Protein AF-A0A2S8RPU2-F1 (afdb_monomer_lite)

Radius of gyration: 22.74 Å; chains: 1; bounding box: 51×84×67 Å

Secondary structure (DSSP, 8-state):
---------------------PPPPHHHHHHH-EEEE--TT-TTGGG-EEEEPPPEEEEEEEEETTEEEEEEEEEEEEEE-TT-GGG--EEEEEEEEEE-GGGGGGT-B--TT-SS-BPPPHHHHHTT-STTTTT-S-EEEEE-TTS-EEE--EE--TTS-SEEEEEE-SSTTS-EEEEEEEE--HHHHHHHHHTT--EEEEEEEEEEEEEEEE-SSSEEEEEEEEEEEEEEEE-HHHHHHHHHHHHHTTPPPPPP-

Structure (mmCIF, N/CA/C/O backbone):
data_AF-A0A2S8RPU2-F1
#
_entry.id   AF-A0A2S8RPU2-F1
#
loop_
_atom_site.group_PDB
_atom_site.id
_atom_site.type_symbol
_atom_site.label_atom_id
_atom_site.label_alt_id
_atom_site.label_comp_id
_atom_site.label_asym_id
_atom_site.label_entity_id
_atom_site.label_seq_id
_atom_site.pdbx_PDB_ins_code
_atom_site.Cartn_x
_atom_site.Cartn_y
_atom_site.Cartn_z
_atom_site.occupancy
_atom_site.B_iso_or_equiv
_atom_site.auth_seq_id
_atom_site.auth_comp_id
_atom_site.auth_asym_id
_atom_site.auth_atom_id
_atom_site.pdbx_PDB_model_num
ATOM 1 N N . MET A 1 1 ? 28.640 -64.729 11.581 1.00 38.16 1 MET A N 1
ATOM 2 C CA . MET A 1 1 ? 29.173 -63.406 11.188 1.00 38.16 1 MET A CA 1
ATOM 3 C C . MET A 1 1 ? 28.403 -62.870 9.988 1.00 38.16 1 MET A C 1
ATOM 5 O O . MET A 1 1 ? 28.606 -63.375 8.897 1.00 38.16 1 MET A O 1
ATOM 9 N N . LYS A 1 2 ? 27.522 -61.887 10.203 1.00 32.88 2 LYS A N 1
ATOM 10 C CA . LYS A 1 2 ? 27.367 -60.633 9.434 1.00 32.88 2 LYS A CA 1
ATOM 11 C C . LYS A 1 2 ? 26.080 -59.959 9.918 1.00 32.88 2 LYS A C 1
ATOM 13 O O . LYS A 1 2 ? 24.988 -60.490 9.772 1.00 32.88 2 LYS A O 1
ATOM 18 N N . LYS A 1 3 ? 26.280 -58.834 10.602 1.00 35.53 3 LYS A N 1
ATOM 19 C CA . LYS A 1 3 ? 25.260 -57.929 11.129 1.00 35.53 3 LYS A CA 1
ATOM 20 C C . LYS A 1 3 ? 24.568 -57.262 9.937 1.00 35.53 3 LYS A C 1
ATOM 22 O O . LYS A 1 3 ? 25.263 -56.664 9.122 1.00 35.53 3 LYS A O 1
ATOM 27 N N . LEU A 1 4 ? 23.245 -57.341 9.850 1.00 35.50 4 LEU A N 1
ATOM 28 C CA . LEU A 1 4 ? 22.451 -56.469 8.985 1.00 35.50 4 LEU A CA 1
ATOM 29 C C . LEU A 1 4 ? 21.772 -55.446 9.891 1.00 35.50 4 LEU A C 1
ATOM 31 O O . LEU A 1 4 ? 20.799 -55.725 10.584 1.00 35.50 4 LEU A O 1
ATOM 35 N N . PHE A 1 5 ? 22.430 -54.295 9.959 1.00 36.06 5 PHE A N 1
ATOM 36 C CA . PHE A 1 5 ? 21.944 -53.067 10.559 1.00 36.06 5 PHE A CA 1
ATOM 37 C C . PHE A 1 5 ? 20.825 -52.478 9.691 1.00 36.06 5 PHE A C 1
ATOM 39 O O . PHE A 1 5 ? 20.948 -52.491 8.473 1.00 36.06 5 PHE A O 1
ATOM 46 N N . LEU A 1 6 ? 19.815 -51.928 10.376 1.00 35.88 6 LEU A N 1
ATOM 47 C CA . LEU A 1 6 ? 19.161 -50.639 10.115 1.00 35.88 6 LEU A CA 1
ATOM 48 C C . LEU A 1 6 ? 18.691 -50.350 8.676 1.00 35.88 6 LEU A C 1
ATOM 50 O O . LEU A 1 6 ? 19.505 -50.218 7.779 1.00 35.88 6 LEU A O 1
ATOM 54 N N . VAL A 1 7 ? 17.394 -50.087 8.500 1.00 37.78 7 VAL A N 1
ATOM 55 C CA . VAL A 1 7 ? 16.851 -48.734 8.245 1.00 37.78 7 VAL A CA 1
ATOM 56 C C . VAL A 1 7 ? 15.327 -48.836 8.408 1.00 37.78 7 VAL A C 1
ATOM 58 O O . VAL A 1 7 ? 14.589 -49.122 7.470 1.00 37.78 7 VAL A O 1
ATOM 61 N N . CYS A 1 8 ? 14.844 -48.600 9.631 1.00 35.12 8 CYS A N 1
ATOM 62 C CA . CYS A 1 8 ? 13.507 -48.043 9.824 1.00 35.12 8 CYS A CA 1
ATOM 63 C C . CYS A 1 8 ? 13.594 -46.585 9.370 1.00 35.12 8 CYS A C 1
ATOM 65 O O . CYS A 1 8 ? 13.928 -45.706 10.165 1.00 35.12 8 CYS A O 1
ATOM 67 N N . ALA A 1 9 ? 13.361 -46.336 8.081 1.00 41.59 9 ALA A N 1
ATOM 68 C CA . ALA A 1 9 ? 13.115 -44.991 7.587 1.00 41.59 9 ALA A CA 1
ATOM 69 C C . ALA A 1 9 ? 11.726 -44.591 8.079 1.00 41.59 9 ALA A C 1
ATOM 71 O O . ALA A 1 9 ? 10.703 -44.849 7.448 1.00 41.59 9 ALA A O 1
ATOM 72 N N . LEU A 1 10 ? 11.740 -44.026 9.282 1.00 36.94 10 LEU A N 1
ATOM 73 C CA . LEU A 1 10 ? 10.712 -43.184 9.848 1.00 36.94 10 LEU A CA 1
ATOM 74 C C . LEU A 1 10 ? 10.246 -42.241 8.731 1.00 36.94 10 LEU A C 1
ATOM 76 O O . LEU A 1 10 ? 10.975 -41.339 8.324 1.00 36.94 10 LEU A O 1
ATOM 80 N N . ILE A 1 11 ? 9.046 -42.482 8.207 1.00 39.06 11 ILE A N 1
ATOM 81 C CA . ILE A 1 11 ? 8.308 -41.501 7.421 1.00 39.06 11 ILE A CA 1
ATOM 82 C C . ILE A 1 11 ? 7.936 -40.420 8.433 1.00 39.06 11 ILE A C 1
ATOM 84 O O . ILE A 1 11 ? 6.848 -40.403 9.005 1.00 39.06 11 ILE A O 1
ATOM 88 N N . THR A 1 12 ? 8.894 -39.550 8.744 1.00 40.25 12 THR A N 1
ATOM 89 C CA . THR A 1 12 ? 8.632 -38.273 9.386 1.00 40.25 12 THR A CA 1
ATOM 90 C C . THR A 1 12 ? 7.866 -37.464 8.366 1.00 40.25 12 THR A C 1
ATOM 92 O O . THR A 1 12 ? 8.450 -36.796 7.519 1.00 40.25 12 THR A O 1
ATOM 95 N N . SER A 1 13 ? 6.546 -37.637 8.400 1.00 37.97 13 SER A N 1
ATOM 96 C CA . SER A 1 13 ? 5.587 -36.548 8.503 1.00 37.97 13 SER A CA 1
ATOM 97 C C . SER A 1 13 ? 6.253 -35.187 8.319 1.00 37.97 13 SER A C 1
ATOM 99 O O . SER A 1 13 ? 6.546 -34.487 9.289 1.00 37.97 13 SER A O 1
ATOM 101 N N . ILE A 1 14 ? 6.477 -34.805 7.062 1.00 39.84 14 ILE A N 1
ATOM 102 C CA . ILE A 1 14 ? 6.594 -33.402 6.696 1.00 39.84 14 ILE A CA 1
ATOM 103 C C . ILE A 1 14 ? 5.166 -32.876 6.842 1.00 39.84 14 ILE A C 1
ATOM 105 O O . ILE A 1 14 ? 4.432 -32.700 5.874 1.00 39.84 14 ILE A O 1
ATOM 109 N N . CYS A 1 15 ? 4.750 -32.675 8.095 1.00 34.22 15 CYS A N 1
ATOM 110 C CA . CYS A 1 15 ? 3.803 -31.630 8.412 1.00 34.22 15 CYS A CA 1
ATOM 111 C C . CYS A 1 15 ? 4.525 -30.352 8.006 1.00 34.22 15 CYS A C 1
ATOM 113 O O . CYS A 1 15 ? 5.189 -29.710 8.817 1.00 34.22 15 CYS A O 1
ATOM 115 N N . GLY A 1 16 ? 4.442 -30.012 6.719 1.00 31.34 16 GLY A N 1
ATOM 116 C CA . GLY A 1 16 ? 4.459 -28.620 6.346 1.00 31.34 16 GLY A CA 1
ATOM 117 C C . GLY A 1 16 ? 3.371 -28.016 7.208 1.00 31.34 16 GLY A C 1
ATOM 118 O O . GLY A 1 16 ? 2.197 -28.344 7.036 1.00 31.34 16 GLY A O 1
ATOM 119 N N . CYS A 1 17 ? 3.763 -27.245 8.219 1.00 34.97 17 CYS A N 1
ATOM 120 C CA . CYS A 1 17 ? 2.845 -26.323 8.843 1.00 34.97 17 CYS A CA 1
ATOM 121 C C . CYS A 1 17 ? 2.333 -25.488 7.676 1.00 34.97 17 CYS A C 1
ATOM 123 O O . CYS A 1 17 ? 3.030 -24.592 7.205 1.00 34.97 17 CYS A O 1
ATOM 125 N N . ALA A 1 18 ? 1.159 -25.843 7.152 1.00 33.88 18 ALA A N 1
ATOM 126 C CA . ALA A 1 18 ? 0.341 -24.911 6.423 1.00 33.88 18 ALA A CA 1
ATOM 127 C C . ALA A 1 18 ? 0.225 -23.749 7.400 1.00 33.88 18 ALA A C 1
ATOM 129 O O . ALA A 1 18 ? -0.431 -23.870 8.437 1.00 33.88 18 ALA A O 1
ATOM 130 N N . VAL A 1 19 ? 1.014 -22.699 7.166 1.00 39.81 19 VAL A N 1
ATOM 131 C CA . VAL A 1 19 ? 0.898 -21.459 7.912 1.00 39.81 19 VAL A CA 1
ATOM 132 C C . VAL A 1 19 ? -0.519 -21.049 7.598 1.00 39.81 19 VAL A C 1
ATOM 134 O O . VAL A 1 19 ? -0.825 -20.697 6.463 1.00 39.81 19 VAL A O 1
ATOM 137 N N . ASN A 1 20 ? -1.411 -21.312 8.546 1.00 35.34 20 ASN A N 1
ATOM 138 C CA . ASN A 1 20 ? -2.833 -21.227 8.326 1.00 35.34 20 ASN A CA 1
ATOM 139 C C . ASN A 1 20 ? -3.103 -19.733 8.154 1.00 35.34 20 ASN A C 1
ATOM 141 O O . ASN A 1 20 ? -3.236 -19.004 9.135 1.00 35.34 20 ASN A O 1
ATOM 145 N N . THR A 1 21 ? -3.094 -19.251 6.910 1.00 53.72 21 THR A N 1
ATOM 146 C CA . THR A 1 21 ? -3.462 -17.887 6.524 1.00 53.72 21 THR A CA 1
ATOM 147 C C . THR A 1 21 ? -4.979 -17.754 6.611 1.00 53.72 21 THR A C 1
ATOM 149 O O . THR A 1 21 ? -5.633 -17.308 5.670 1.00 53.72 21 THR A O 1
ATOM 152 N N . ALA A 1 22 ? -5.562 -18.234 7.711 1.00 64.25 22 ALA A N 1
ATOM 153 C CA . ALA A 1 22 ? -6.968 -18.070 7.987 1.00 64.25 22 ALA A CA 1
ATOM 154 C C . ALA A 1 22 ? -7.233 -16.570 8.076 1.00 64.25 22 ALA A C 1
ATOM 156 O O . ALA A 1 22 ? -6.506 -15.836 8.756 1.00 64.25 22 ALA A O 1
ATOM 157 N N . THR A 1 23 ? -8.247 -16.117 7.347 1.00 77.56 23 THR A N 1
ATOM 158 C CA . THR A 1 23 ? -8.673 -14.724 7.372 1.00 77.56 23 THR A CA 1
ATOM 159 C C . THR A 1 23 ? -8.941 -14.325 8.822 1.00 77.56 23 THR A C 1
ATOM 161 O O . THR A 1 23 ? -9.618 -15.046 9.557 1.00 77.56 23 THR A O 1
ATOM 164 N N . LEU A 1 24 ? -8.350 -13.211 9.261 1.00 87.25 24 LEU A N 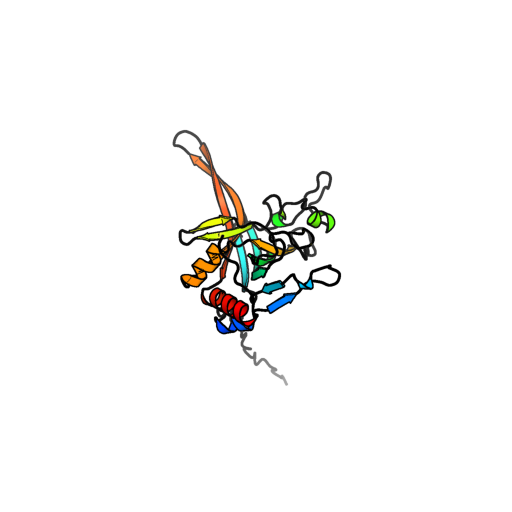1
ATOM 165 C CA . LEU A 1 24 ? -8.529 -12.727 10.626 1.00 87.25 24 LEU A CA 1
ATOM 166 C C . LEU A 1 24 ? -9.998 -12.359 10.839 1.00 87.25 24 LEU A C 1
ATOM 168 O O . LEU A 1 24 ? -10.562 -11.594 10.061 1.00 87.25 24 LEU A O 1
ATOM 172 N N . THR A 1 25 ? -10.583 -12.875 11.915 1.00 93.44 25 THR A N 1
ATOM 173 C CA . THR A 1 25 ? -11.935 -12.486 12.336 1.00 93.44 25 THR A CA 1
ATOM 174 C C . THR A 1 25 ? -11.959 -11.033 12.804 1.00 93.44 25 THR A C 1
ATOM 176 O O . THR A 1 25 ? -10.942 -10.490 13.253 1.00 93.44 25 THR A O 1
ATOM 179 N N . ARG A 1 26 ? -13.147 -10.425 12.776 1.00 95.44 26 ARG A N 1
ATOM 180 C CA . ARG A 1 26 ? -13.388 -9.055 13.244 1.00 95.44 26 ARG A CA 1
ATOM 181 C C . ARG A 1 26 ? -12.797 -8.778 14.632 1.00 95.44 26 ARG A C 1
ATOM 183 O O . ARG A 1 26 ? -12.023 -7.834 14.796 1.00 95.44 26 ARG A O 1
ATOM 190 N N . ASP A 1 27 ? -13.073 -9.647 15.603 1.00 95.81 27 ASP A N 1
ATOM 191 C CA . ASP A 1 27 ? -12.597 -9.493 16.985 1.00 95.81 27 ASP A CA 1
ATOM 192 C C . ASP A 1 27 ? -11.072 -9.607 17.096 1.00 95.81 27 ASP A C 1
ATOM 194 O O . ASP A 1 27 ? -10.429 -8.849 17.827 1.00 95.81 27 ASP A O 1
ATOM 198 N N . GLN A 1 28 ? -10.462 -10.523 16.334 1.00 94.62 28 GLN A N 1
ATOM 199 C CA . GLN A 1 28 ? -9.006 -10.664 16.298 1.00 94.62 28 GLN A CA 1
ATOM 200 C C . GLN A 1 28 ? -8.332 -9.418 15.729 1.00 94.62 28 GLN A C 1
ATOM 202 O O . GLN A 1 28 ? -7.257 -9.045 16.202 1.00 94.62 28 GLN A O 1
ATOM 207 N N . VAL A 1 29 ? -8.935 -8.781 14.723 1.00 95.69 29 VAL A N 1
ATOM 208 C CA . VAL A 1 29 ? -8.420 -7.524 14.175 1.00 95.69 29 VAL A CA 1
ATOM 209 C C . VAL A 1 29 ? -8.579 -6.402 15.199 1.00 95.69 29 VAL A C 1
ATOM 211 O O . VAL A 1 29 ? -7.581 -5.759 15.525 1.00 95.69 29 VAL A O 1
ATOM 214 N N . ALA A 1 30 ? -9.766 -6.233 15.790 1.00 95.56 30 ALA A N 1
ATOM 215 C CA . ALA A 1 30 ? -10.051 -5.194 16.787 1.00 95.56 30 ALA A CA 1
ATOM 216 C C . ALA A 1 30 ? -9.133 -5.254 18.017 1.00 95.56 30 ALA A C 1
ATOM 218 O O . ALA A 1 30 ? -8.632 -4.227 18.498 1.00 95.56 30 ALA A O 1
ATOM 219 N N . ALA A 1 31 ? -8.867 -6.464 18.515 1.00 94.12 31 ALA A N 1
ATOM 220 C CA . ALA A 1 31 ? -7.970 -6.693 19.642 1.00 94.12 31 ALA A CA 1
ATOM 221 C C . ALA A 1 31 ? -6.507 -6.349 19.315 1.00 94.12 31 ALA A C 1
ATOM 223 O O . ALA A 1 31 ? -5.758 -5.941 20.201 1.00 94.12 31 ALA A O 1
ATOM 224 N N . LYS A 1 32 ? -6.101 -6.490 18.047 1.00 95.00 32 LYS A N 1
ATOM 225 C CA . LYS A 1 32 ? -4.724 -6.272 17.582 1.00 95.00 32 LYS A CA 1
ATOM 226 C C . LYS A 1 32 ? -4.464 -4.870 17.034 1.00 95.00 32 LYS A C 1
ATOM 228 O O . LYS A 1 32 ? -3.312 -4.573 16.726 1.00 95.00 32 LYS A O 1
ATOM 233 N N . VAL A 1 33 ? -5.483 -4.011 16.916 1.00 94.69 33 VAL A N 1
ATOM 234 C CA . VAL A 1 33 ? -5.258 -2.596 16.594 1.00 94.69 33 VAL A CA 1
ATOM 235 C C . VAL A 1 33 ? -4.396 -1.975 17.687 1.00 94.69 33 VAL A C 1
ATOM 237 O O . VAL A 1 33 ? -4.744 -2.015 18.873 1.00 94.69 33 VAL A O 1
ATOM 240 N N . ALA A 1 34 ? -3.269 -1.406 17.271 1.00 91.81 34 ALA A N 1
ATOM 241 C CA . ALA A 1 34 ? -2.287 -0.792 18.148 1.00 91.81 34 ALA A CA 1
ATOM 242 C C . ALA A 1 34 ? -2.153 0.698 17.836 1.00 91.81 34 ALA A C 1
ATOM 244 O O . ALA A 1 34 ? -2.236 1.112 16.680 1.00 91.81 34 ALA A O 1
ATOM 245 N N . VAL A 1 35 ? -1.908 1.500 18.871 1.00 88.81 35 VAL A N 1
ATOM 246 C CA . VAL A 1 35 ? -1.568 2.916 18.724 1.00 88.81 35 VAL A CA 1
ATOM 247 C C . VAL A 1 35 ? -0.052 3.077 18.764 1.00 88.81 35 VAL A C 1
ATOM 249 O O . VAL A 1 35 ? 0.615 2.601 19.681 1.00 88.81 35 VAL A O 1
ATOM 252 N N . LYS A 1 36 ? 0.494 3.755 17.760 1.00 83.44 36 LYS A N 1
ATOM 253 C CA . LYS A 1 36 ? 1.869 4.246 17.736 1.00 83.44 36 LYS A CA 1
ATOM 254 C C . LYS A 1 36 ? 1.825 5.753 17.974 1.00 83.44 36 LYS A C 1
ATOM 256 O O . LYS A 1 36 ? 1.139 6.473 17.245 1.00 83.44 36 LYS A O 1
ATOM 261 N N . VAL A 1 37 ? 2.507 6.204 19.023 1.00 71.25 37 VAL A N 1
ATOM 262 C CA . VAL A 1 37 ? 2.574 7.613 19.435 1.00 71.25 37 VAL A CA 1
ATOM 263 C C . VAL A 1 37 ? 3.982 8.138 19.209 1.00 71.25 37 VAL A C 1
ATOM 265 O O . VAL A 1 37 ? 4.908 7.616 19.816 1.00 71.25 37 VAL A O 1
ATOM 268 N N . GLY A 1 38 ? 4.121 9.162 18.363 1.00 61.19 38 GLY A N 1
ATOM 269 C CA . GLY A 1 38 ? 5.369 9.907 18.150 1.00 61.19 38 GLY A CA 1
ATOM 270 C C . GLY A 1 38 ? 6.664 9.098 17.936 1.00 61.19 38 GLY A C 1
ATOM 271 O O . GLY A 1 38 ? 6.677 7.876 17.820 1.00 61.19 38 GLY A O 1
ATOM 272 N N . TYR A 1 39 ? 7.786 9.812 17.880 1.00 54.47 39 TYR A N 1
ATOM 273 C CA . TYR A 1 39 ? 9.144 9.271 18.003 1.00 54.47 39 TYR A CA 1
ATOM 274 C C . TYR A 1 39 ? 9.965 10.198 18.909 1.00 54.47 39 TYR A C 1
ATOM 276 O O . TYR A 1 39 ? 9.589 11.354 19.136 1.00 54.47 39 TYR A O 1
ATOM 284 N N . ALA A 1 40 ? 11.056 9.684 19.484 1.00 41.22 40 ALA A N 1
ATOM 285 C CA . ALA A 1 40 ? 11.893 10.457 20.398 1.00 41.22 40 ALA A CA 1
ATOM 286 C C . ALA A 1 40 ? 12.524 11.665 19.677 1.00 41.22 40 ALA A C 1
ATOM 288 O O . ALA A 1 40 ? 13.093 11.509 18.602 1.00 41.22 40 ALA A O 1
ATOM 289 N N . GLY A 1 41 ? 12.428 12.860 20.275 1.00 50.62 41 GLY A N 1
ATOM 290 C CA . GLY A 1 41 ? 13.061 14.089 19.767 1.00 50.62 41 GLY A CA 1
ATOM 291 C C . GLY A 1 41 ? 12.159 15.051 18.981 1.00 50.62 41 GLY A C 1
ATOM 292 O O . GLY A 1 41 ? 12.615 16.128 18.611 1.00 50.62 41 GLY A O 1
ATOM 293 N N . CYS A 1 42 ? 10.883 14.726 18.762 1.00 55.78 42 CYS A N 1
ATOM 294 C CA . CYS A 1 42 ? 9.960 15.587 18.017 1.00 55.78 42 CYS A CA 1
ATOM 295 C C . CYS A 1 42 ? 9.062 16.447 18.934 1.00 55.78 42 CYS A C 1
ATOM 297 O O . CYS A 1 42 ? 8.311 15.932 19.769 1.00 55.78 42 CYS A O 1
ATOM 299 N N . ASN A 1 43 ? 9.095 17.772 18.746 1.00 50.56 43 ASN A N 1
ATOM 300 C CA . ASN A 1 43 ? 8.208 18.718 19.433 1.00 50.56 43 ASN A CA 1
ATOM 301 C C . ASN A 1 43 ? 6.753 18.545 18.959 1.00 50.56 43 ASN A C 1
ATOM 303 O O . ASN A 1 43 ? 6.467 18.649 17.772 1.00 50.56 43 ASN A O 1
ATOM 307 N N . GLY A 1 44 ? 5.820 18.293 19.885 1.00 57.41 44 GLY A N 1
ATOM 308 C CA . GLY A 1 44 ? 4.394 18.099 19.568 1.00 57.41 44 GLY A CA 1
ATOM 309 C C . GLY A 1 44 ? 4.024 16.697 19.058 1.00 57.41 44 GLY A C 1
ATOM 310 O O . GLY A 1 44 ? 2.853 16.430 18.786 1.00 57.41 44 GLY A O 1
ATOM 311 N N . CYS A 1 45 ? 4.977 15.760 18.987 1.00 61.41 45 CYS A N 1
ATOM 312 C CA . CYS A 1 45 ? 4.712 14.379 18.568 1.00 61.41 45 CYS A CA 1
ATOM 313 C C . CYS A 1 45 ? 3.840 13.574 19.547 1.00 61.41 45 CYS A C 1
ATOM 315 O O . CYS A 1 45 ? 3.320 12.524 19.176 1.00 61.41 45 CYS A O 1
ATOM 317 N N . ASN A 1 46 ? 3.605 14.078 20.763 1.00 62.56 46 ASN A N 1
ATOM 318 C CA . ASN A 1 46 ? 2.569 13.558 21.663 1.00 62.56 46 ASN A CA 1
ATOM 319 C C . ASN A 1 46 ? 1.146 13.710 21.085 1.00 62.56 46 ASN A C 1
ATOM 321 O O . ASN A 1 46 ? 0.233 13.001 21.511 1.00 62.56 46 ASN A O 1
ATOM 325 N N . MET A 1 47 ? 0.953 14.613 20.118 1.00 68.50 47 MET A N 1
ATOM 326 C CA . MET A 1 47 ? -0.310 14.799 19.401 1.00 68.50 47 MET A CA 1
ATOM 327 C C . MET A 1 47 ? -0.429 13.907 18.158 1.00 68.50 47 MET A C 1
ATOM 329 O O . MET A 1 47 ? -1.541 13.692 17.676 1.00 68.50 47 MET A O 1
ATOM 333 N N . VAL A 1 48 ? 0.685 13.367 17.647 1.00 76.88 48 VAL A N 1
ATOM 334 C CA . VAL A 1 48 ? 0.686 12.471 16.485 1.00 76.88 48 VAL A CA 1
ATOM 335 C C . VAL A 1 48 ? 0.313 11.065 16.936 1.00 76.88 48 VAL A C 1
ATOM 337 O O . VAL A 1 48 ? 1.016 10.431 17.726 1.00 76.88 48 VAL A O 1
ATOM 340 N N . ARG A 1 49 ? -0.805 10.567 16.414 1.00 84.94 49 ARG A N 1
ATOM 341 C CA . ARG A 1 49 ? -1.325 9.234 16.707 1.00 84.94 49 ARG A CA 1
ATOM 342 C C . ARG A 1 49 ? -1.563 8.494 15.412 1.00 84.94 49 ARG A C 1
ATOM 344 O O . ARG A 1 49 ? -2.338 8.945 14.574 1.00 84.94 49 ARG A O 1
ATOM 351 N N . THR A 1 50 ? -0.929 7.336 15.301 1.00 88.50 50 THR A N 1
ATOM 352 C CA . THR A 1 50 ? -1.152 6.405 14.201 1.00 88.50 50 THR A CA 1
ATOM 353 C C . THR A 1 50 ? -1.703 5.106 14.765 1.00 88.50 50 THR A C 1
ATOM 355 O O . THR A 1 50 ? -1.018 4.400 15.502 1.00 88.50 50 THR A O 1
ATOM 358 N N . TYR A 1 51 ? -2.948 4.796 14.435 1.00 92.38 51 TYR A N 1
ATOM 359 C CA . TYR A 1 51 ? -3.600 3.541 14.786 1.00 92.38 51 TYR A CA 1
ATOM 360 C C . TYR A 1 51 ? -3.411 2.570 13.634 1.00 92.38 51 TYR A C 1
ATOM 362 O O . TYR A 1 51 ? -3.745 2.912 12.504 1.00 92.38 51 TYR A O 1
ATOM 370 N N . VAL A 1 52 ? -2.866 1.387 13.897 1.00 93.56 52 VAL A N 1
ATOM 371 C CA . VAL A 1 52 ? -2.482 0.431 12.852 1.00 93.56 52 VAL A CA 1
ATOM 372 C C . VAL A 1 52 ? -3.127 -0.919 13.128 1.00 93.56 52 VAL A C 1
ATOM 374 O O . VAL A 1 52 ? -3.050 -1.436 14.244 1.00 93.56 52 VAL A O 1
ATOM 377 N N . ALA A 1 53 ? -3.768 -1.479 12.108 1.00 95.06 53 ALA A N 1
ATOM 378 C CA . ALA A 1 53 ? -4.313 -2.827 12.118 1.00 95.06 53 ALA A CA 1
ATOM 379 C C . ALA A 1 53 ? -3.202 -3.893 11.999 1.00 95.06 53 ALA A C 1
ATOM 381 O O . ALA A 1 53 ? -2.095 -3.599 11.544 1.00 95.06 53 ALA A O 1
ATOM 382 N N . PRO A 1 54 ? -3.469 -5.159 12.368 1.00 94.25 54 PRO A N 1
ATOM 383 C CA . PRO A 1 54 ? -2.546 -6.259 12.109 1.00 94.25 54 PRO A CA 1
ATOM 384 C C . PRO A 1 54 ? -2.202 -6.431 10.622 1.00 94.25 54 PRO A C 1
ATOM 386 O O . PRO A 1 54 ? -2.994 -6.161 9.724 1.00 94.25 54 PRO A O 1
ATOM 389 N N . ARG A 1 55 ? -0.992 -6.931 10.388 1.00 92.62 55 ARG A N 1
ATOM 390 C CA . ARG A 1 55 ? -0.373 -7.144 9.075 1.00 92.62 55 ARG A CA 1
ATOM 391 C C . ARG A 1 55 ? -1.105 -8.193 8.240 1.00 92.62 55 ARG A C 1
ATOM 393 O O . ARG A 1 55 ? -1.338 -9.297 8.727 1.00 92.62 55 ARG A O 1
ATOM 400 N N . LEU A 1 56 ? -1.377 -7.871 6.977 1.00 91.94 56 LEU A N 1
ATOM 401 C CA . LEU A 1 56 ? -1.751 -8.829 5.939 1.00 91.94 56 LEU A CA 1
ATOM 402 C C . LEU A 1 56 ? -0.540 -9.077 5.045 1.00 91.94 56 LEU A C 1
ATOM 404 O O . LEU A 1 56 ? -0.096 -8.178 4.333 1.00 91.94 56 LEU A O 1
ATOM 408 N N . TYR A 1 57 ? -0.001 -10.293 5.106 1.00 91.56 57 TYR A N 1
ATOM 409 C CA . TYR A 1 57 ? 1.135 -10.706 4.292 1.00 91.56 57 TYR A CA 1
ATOM 410 C C . TYR A 1 57 ? 0.667 -11.529 3.100 1.00 91.56 57 TYR A C 1
ATOM 412 O O . TYR A 1 57 ? -0.146 -12.444 3.250 1.00 91.56 57 TYR A O 1
ATOM 420 N N . LYS A 1 58 ? 1.211 -11.226 1.925 1.00 90.81 58 LYS A N 1
ATOM 421 C CA . LYS A 1 58 ? 1.054 -12.057 0.740 1.00 90.81 58 LYS A CA 1
ATOM 422 C C . LYS A 1 58 ? 2.298 -11.946 -0.130 1.00 90.81 58 LYS A C 1
ATOM 424 O O . LYS A 1 58 ? 2.841 -10.863 -0.312 1.00 90.81 58 LYS A O 1
ATOM 429 N N . GLN A 1 59 ? 2.706 -13.081 -0.672 1.00 90.75 59 GLN A N 1
ATOM 430 C CA . GLN A 1 59 ? 3.858 -13.225 -1.547 1.00 90.75 59 GLN A CA 1
ATOM 431 C C . GLN A 1 59 ? 3.406 -13.843 -2.865 1.00 90.75 59 GLN A C 1
ATOM 433 O O . GLN A 1 59 ? 2.535 -14.718 -2.885 1.00 90.75 59 GLN A O 1
ATOM 438 N N . GLN A 1 60 ? 3.985 -13.376 -3.965 1.00 86.81 60 GLN A N 1
ATOM 439 C CA . GLN A 1 60 ? 3.748 -13.941 -5.282 1.00 86.81 60 GLN A CA 1
ATOM 440 C C . GLN A 1 60 ? 5.022 -13.906 -6.116 1.00 86.81 60 GLN A C 1
ATOM 442 O O . GLN A 1 60 ? 5.690 -12.880 -6.227 1.00 86.81 60 GLN A O 1
ATOM 447 N N . PHE A 1 61 ? 5.300 -15.032 -6.762 1.00 85.81 61 PHE A N 1
ATOM 448 C CA . PHE A 1 61 ? 6.245 -15.097 -7.860 1.00 85.81 61 PHE A CA 1
ATOM 449 C C . PHE A 1 61 ? 5.528 -14.815 -9.174 1.00 85.81 61 PHE A C 1
ATOM 451 O O . PHE A 1 61 ? 4.522 -15.454 -9.493 1.00 85.81 61 PHE A O 1
ATOM 458 N N . VAL A 1 62 ? 6.043 -13.867 -9.946 1.00 83.56 62 VAL A N 1
ATOM 459 C CA . VAL A 1 62 ? 5.624 -13.628 -11.323 1.00 83.56 62 VAL A CA 1
ATOM 460 C C . VAL A 1 62 ? 6.646 -14.307 -12.223 1.00 83.56 62 VAL A C 1
ATOM 462 O O . VAL A 1 62 ? 7.810 -13.922 -12.238 1.00 83.56 62 VAL A O 1
ATOM 465 N N . ASN A 1 63 ? 6.203 -15.336 -12.945 1.00 81.69 63 ASN A N 1
ATOM 466 C CA . ASN A 1 63 ? 7.024 -16.088 -13.891 1.00 81.69 63 ASN A CA 1
ATOM 467 C C . ASN A 1 63 ? 6.532 -15.843 -15.323 1.00 81.69 63 ASN A C 1
ATOM 469 O O . ASN A 1 63 ? 5.941 -16.725 -15.945 1.00 81.69 63 ASN A O 1
ATOM 473 N N . ASP A 1 64 ? 6.692 -14.613 -15.801 1.00 78.94 64 ASP A N 1
ATOM 474 C CA . ASP A 1 64 ? 6.371 -14.211 -17.170 1.00 78.94 64 ASP A CA 1
ATOM 475 C C . ASP A 1 64 ? 7.683 -14.016 -17.962 1.00 78.94 64 ASP A C 1
ATOM 477 O O . ASP A 1 64 ? 8.662 -13.550 -17.373 1.00 78.94 64 ASP A O 1
ATOM 481 N N . PRO A 1 65 ? 7.742 -14.358 -19.266 1.00 74.19 65 PRO A N 1
ATOM 482 C CA . PRO A 1 65 ? 8.938 -14.155 -20.090 1.00 74.19 65 PRO A CA 1
ATOM 483 C C . PRO A 1 65 ? 9.496 -12.728 -20.060 1.00 74.19 65 PRO A C 1
ATOM 485 O O . PRO A 1 65 ? 10.711 -12.555 -20.066 1.00 74.19 65 PRO A O 1
ATOM 488 N N . ASP A 1 66 ? 8.620 -11.725 -19.973 1.00 69.75 66 ASP A N 1
ATOM 489 C CA . ASP A 1 66 ? 9.026 -10.316 -19.930 1.00 69.75 66 ASP A CA 1
ATOM 490 C C . ASP A 1 66 ? 9.177 -9.798 -18.495 1.00 69.75 66 ASP A C 1
ATOM 492 O O . ASP A 1 66 ? 9.531 -8.640 -18.273 1.00 69.75 66 ASP A O 1
ATOM 496 N N . PHE A 1 67 ? 8.827 -10.620 -17.502 1.00 72.00 67 PHE A N 1
ATOM 497 C CA . PHE A 1 67 ? 8.756 -10.195 -16.117 1.00 72.00 67 PHE A CA 1
ATOM 498 C C . PHE A 1 67 ? 8.912 -11.373 -15.147 1.00 72.00 67 PHE A C 1
ATOM 500 O O . PHE A 1 67 ? 7.950 -12.080 -14.833 1.00 72.00 67 PHE A O 1
ATOM 507 N N . HIS A 1 68 ? 10.132 -11.557 -14.640 1.00 82.81 68 HIS A N 1
ATOM 508 C CA . HIS A 1 68 ? 10.497 -12.695 -13.799 1.00 82.81 68 HIS A CA 1
ATOM 509 C C . HIS A 1 68 ? 11.002 -12.243 -12.425 1.00 82.81 68 HIS A C 1
ATOM 511 O O . HIS A 1 68 ? 12.125 -11.757 -12.312 1.00 82.81 68 HIS A O 1
ATOM 517 N N . GLY A 1 69 ? 10.203 -12.390 -11.368 1.00 86.06 69 GLY A N 1
ATOM 518 C CA . GLY A 1 69 ? 10.598 -11.943 -10.030 1.00 86.06 69 GLY A CA 1
ATOM 519 C C . GLY A 1 69 ? 9.557 -12.189 -8.943 1.00 86.06 69 GLY A C 1
ATOM 520 O O . GLY A 1 69 ? 8.413 -12.554 -9.210 1.00 86.06 69 GLY A O 1
ATOM 521 N N . TRP A 1 70 ? 9.966 -11.980 -7.700 1.00 87.94 70 TRP A N 1
ATOM 522 C CA . TRP A 1 70 ? 9.150 -12.062 -6.496 1.00 87.94 70 TRP A CA 1
ATOM 523 C C . TRP A 1 70 ? 8.717 -10.675 -6.038 1.00 87.94 70 TRP A C 1
ATOM 525 O O . TRP A 1 70 ? 9.492 -9.715 -6.073 1.00 87.94 70 TRP A O 1
ATOM 535 N N . LEU A 1 71 ? 7.475 -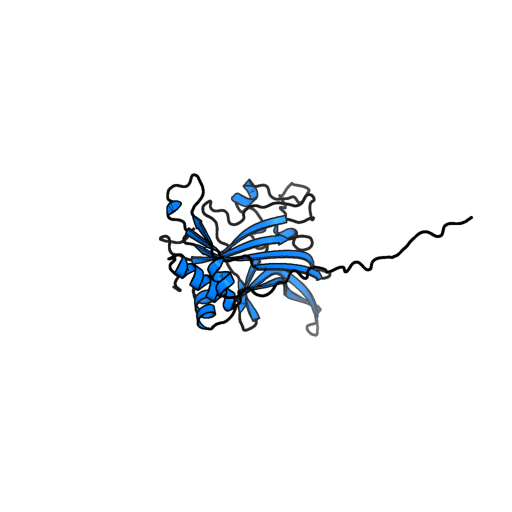10.611 -5.569 1.00 90.50 71 LEU A N 1
ATOM 536 C CA . LEU A 1 71 ? 6.930 -9.487 -4.829 1.00 90.50 71 LEU A CA 1
ATOM 537 C C . LEU A 1 71 ? 6.296 -10.010 -3.542 1.00 90.50 71 LEU A C 1
ATOM 539 O O . LEU A 1 71 ? 5.326 -10.775 -3.588 1.00 90.50 71 LEU A O 1
ATOM 543 N N . ASP A 1 72 ? 6.813 -9.541 -2.414 1.00 93.31 72 ASP A N 1
ATOM 544 C CA . ASP A 1 72 ? 6.212 -9.749 -1.105 1.00 93.31 72 ASP A CA 1
ATOM 545 C C . ASP A 1 72 ? 5.645 -8.433 -0.604 1.00 93.31 72 ASP A C 1
ATOM 547 O O . ASP A 1 72 ? 6.286 -7.381 -0.657 1.00 93.31 72 ASP A O 1
ATOM 551 N N . LEU A 1 73 ? 4.427 -8.506 -0.084 1.00 93.62 73 LEU A N 1
ATOM 552 C CA . LEU A 1 73 ? 3.702 -7.355 0.413 1.00 93.62 73 LEU A CA 1
ATOM 553 C C . LEU A 1 73 ? 3.193 -7.626 1.812 1.00 93.62 73 LEU A C 1
ATOM 555 O O . LEU A 1 73 ? 2.573 -8.652 2.095 1.00 93.62 73 LEU A O 1
ATOM 559 N N . ASN A 1 74 ? 3.417 -6.644 2.669 1.00 93.38 74 ASN A N 1
ATOM 560 C CA . ASN A 1 74 ? 2.865 -6.576 4.000 1.00 93.38 74 ASN A CA 1
ATOM 561 C C . ASN A 1 74 ? 2.038 -5.300 4.129 1.00 93.38 74 ASN A C 1
ATOM 563 O O . ASN A 1 74 ? 2.596 -4.215 4.276 1.00 93.38 74 ASN A O 1
ATOM 567 N N . LEU A 1 75 ? 0.715 -5.422 4.063 1.00 95.25 75 LEU A N 1
ATOM 568 C CA . LEU A 1 75 ? -0.180 -4.274 4.131 1.00 95.25 75 LEU A CA 1
ATOM 569 C C . LEU A 1 75 ? -0.871 -4.196 5.490 1.00 95.25 75 LEU A C 1
ATOM 571 O O . LEU A 1 75 ? -1.373 -5.191 6.015 1.00 95.25 75 LEU A O 1
ATOM 575 N N . GLN A 1 76 ? -0.931 -2.992 6.046 1.00 95.25 76 GLN A N 1
ATOM 576 C CA . GLN A 1 76 ? -1.702 -2.677 7.246 1.00 95.25 76 GLN A CA 1
ATOM 577 C C . GLN A 1 76 ? -2.572 -1.459 6.966 1.00 95.25 76 GLN A C 1
ATOM 579 O O . GLN A 1 76 ? -2.058 -0.434 6.515 1.00 95.25 76 GLN A O 1
ATOM 584 N N . LEU A 1 77 ? -3.867 -1.543 7.273 1.00 96.06 77 LEU A N 1
ATOM 585 C CA . LEU A 1 77 ? -4.700 -0.346 7.317 1.00 96.06 77 LEU A CA 1
ATOM 586 C C . LEU A 1 77 ? -4.319 0.482 8.547 1.00 96.06 77 LEU A C 1
ATOM 588 O O . LEU A 1 77 ? -4.109 -0.057 9.637 1.00 96.06 77 LEU A O 1
ATOM 592 N N . ALA A 1 78 ? -4.219 1.790 8.361 1.00 94.12 78 ALA A N 1
ATOM 593 C CA . ALA A 1 78 ? -3.910 2.732 9.414 1.00 94.12 78 ALA A CA 1
ATOM 594 C C . ALA A 1 78 ? -4.824 3.959 9.359 1.00 94.12 78 ALA A C 1
ATOM 596 O O . ALA A 1 78 ? -5.313 4.346 8.300 1.00 94.12 78 ALA A O 1
ATOM 597 N N . SER A 1 79 ? -5.017 4.579 10.518 1.00 93.19 79 SER A N 1
ATOM 598 C CA . SER A 1 79 ? -5.649 5.883 10.695 1.00 93.19 79 SER A CA 1
ATOM 599 C C . SER A 1 79 ? -4.623 6.776 11.374 1.00 93.19 79 SER A C 1
ATOM 601 O O . SER A 1 79 ? -4.105 6.419 12.437 1.00 93.19 79 SER A O 1
ATOM 603 N N . THR A 1 80 ? -4.245 7.869 10.720 1.00 88.69 80 THR A N 1
ATOM 604 C CA . THR A 1 80 ? -3.215 8.775 11.227 1.00 88.69 80 THR A CA 1
ATOM 605 C C . THR A 1 80 ? -3.580 10.232 11.005 1.00 88.69 80 THR A C 1
ATOM 607 O O . THR A 1 80 ? -4.124 10.591 9.964 1.00 88.69 80 THR A O 1
ATOM 610 N N . ASN A 1 81 ? -3.248 11.082 11.975 1.00 84.00 81 ASN A N 1
ATOM 611 C CA . ASN A 1 81 ? -3.324 12.544 11.867 1.00 84.00 81 ASN A CA 1
ATOM 612 C C . ASN A 1 81 ? -1.982 13.183 11.487 1.00 84.00 81 ASN A C 1
ATOM 614 O O . ASN A 1 81 ? -1.708 14.357 11.762 1.00 84.00 81 ASN A O 1
ATOM 618 N N . TYR A 1 82 ? -1.109 12.361 10.925 1.00 76.31 82 TYR A N 1
ATOM 619 C CA . TYR A 1 82 ? 0.194 12.753 10.460 1.00 76.31 82 TYR A CA 1
ATOM 620 C C . TYR A 1 82 ? 0.120 13.245 8.991 1.00 76.31 82 TYR A C 1
ATOM 622 O O . TYR A 1 82 ? -0.559 12.635 8.166 1.00 76.31 82 TYR A O 1
ATOM 630 N N . ASN A 1 83 ? 0.807 14.352 8.664 1.00 69.25 83 ASN A N 1
ATOM 631 C CA . ASN A 1 83 ? 0.751 15.072 7.370 1.00 69.25 83 ASN A CA 1
ATOM 632 C C . ASN A 1 83 ? -0.651 15.505 6.913 1.00 69.25 83 ASN A C 1
ATOM 634 O O . ASN A 1 83 ? -0.971 15.538 5.725 1.00 69.25 83 ASN A O 1
ATOM 638 N N . THR A 1 84 ? -1.536 15.777 7.860 1.00 65.12 84 THR A N 1
ATOM 639 C CA . THR A 1 84 ? -2.922 16.156 7.582 1.00 65.12 84 THR A CA 1
ATOM 640 C C . THR A 1 84 ? -3.168 17.579 8.045 1.00 65.12 84 THR A C 1
ATOM 642 O O . THR A 1 84 ? -2.812 17.931 9.175 1.00 65.12 84 THR A O 1
ATOM 645 N N . ALA A 1 85 ? -3.819 18.383 7.203 1.00 65.56 85 ALA A N 1
ATOM 646 C CA . ALA A 1 85 ? -4.225 19.736 7.562 1.00 65.56 85 ALA A CA 1
ATOM 647 C C . ALA A 1 85 ? -5.026 19.725 8.877 1.00 65.56 85 ALA A C 1
ATOM 649 O O . ALA A 1 85 ? -5.955 18.933 9.046 1.00 65.56 85 ALA A O 1
ATOM 650 N N . GLY A 1 86 ? -4.627 20.571 9.830 1.00 65.44 86 GLY A N 1
ATOM 651 C CA . GLY A 1 86 ? -5.302 20.693 11.125 1.00 65.44 86 GLY A CA 1
ATOM 652 C C . GLY A 1 86 ? -5.294 19.428 11.995 1.00 65.44 86 GLY A C 1
ATOM 653 O O . GLY A 1 86 ? -6.158 19.305 12.856 1.00 65.44 86 GLY A O 1
ATOM 654 N N . HIS A 1 87 ? -4.365 18.485 11.779 1.00 70.88 87 HIS A N 1
ATOM 655 C CA . HIS A 1 87 ? -4.303 17.204 12.505 1.00 70.88 87 HIS A CA 1
ATOM 656 C C . HIS A 1 87 ? -5.574 16.339 12.374 1.00 70.88 87 HIS A C 1
ATOM 658 O O . HIS A 1 87 ? -5.907 15.570 13.282 1.00 70.88 87 HIS A O 1
ATOM 664 N N . ALA A 1 88 ? -6.296 16.451 11.256 1.00 81.81 88 ALA A N 1
ATOM 665 C CA . ALA A 1 88 ? -7.426 15.575 10.964 1.00 81.81 88 ALA A CA 1
ATOM 666 C C . ALA A 1 88 ? -6.959 14.125 10.751 1.00 81.81 88 ALA A C 1
ATOM 668 O O . ALA A 1 88 ? -5.957 13.888 10.094 1.00 81.81 88 ALA A O 1
ATOM 669 N N . GLN A 1 89 ? -7.680 13.132 11.270 1.00 86.88 89 GLN A N 1
ATOM 670 C CA . GLN A 1 89 ? -7.347 11.732 10.986 1.00 86.88 89 GLN A CA 1
ATOM 671 C C . GLN A 1 89 ? -7.592 11.417 9.502 1.00 86.88 89 GLN A C 1
ATOM 673 O O . GLN A 1 89 ? -8.573 11.879 8.921 1.00 86.88 89 GLN A O 1
ATOM 678 N N . ALA A 1 90 ? -6.719 10.613 8.901 1.00 90.44 90 ALA A N 1
ATOM 679 C CA . ALA A 1 90 ? -6.828 10.136 7.529 1.00 90.44 90 ALA A CA 1
ATOM 680 C C . ALA A 1 90 ? -6.475 8.648 7.438 1.00 90.44 90 ALA A C 1
ATOM 682 O O . ALA A 1 90 ? -5.542 8.177 8.094 1.00 90.44 90 ALA A O 1
ATOM 683 N N . TYR A 1 91 ? -7.185 7.913 6.577 1.00 94.00 91 TYR A N 1
ATOM 684 C CA . TYR A 1 91 ? -6.838 6.524 6.297 1.00 94.00 91 TYR A CA 1
ATOM 685 C C . TYR A 1 91 ? -5.592 6.434 5.411 1.00 94.00 91 TYR A C 1
ATOM 687 O O . TYR A 1 91 ? -5.407 7.189 4.443 1.00 94.00 91 TYR A O 1
ATOM 695 N N . ARG A 1 92 ? -4.731 5.480 5.759 1.00 93.56 92 ARG A N 1
ATOM 696 C CA . ARG A 1 92 ? -3.486 5.155 5.066 1.00 93.56 92 ARG A CA 1
ATOM 697 C C . ARG A 1 92 ? -3.305 3.646 4.996 1.00 93.56 92 ARG A C 1
ATOM 699 O O . ARG A 1 92 ? -3.801 2.920 5.852 1.00 93.56 92 ARG A O 1
ATOM 706 N N . ILE A 1 93 ? -2.542 3.180 4.021 1.00 94.25 93 ILE A N 1
ATOM 707 C CA . ILE A 1 93 ? -1.951 1.842 4.047 1.00 94.25 93 ILE A CA 1
ATOM 708 C C . ILE A 1 93 ? -0.483 2.005 4.404 1.00 94.25 93 ILE A C 1
ATOM 710 O O . ILE A 1 93 ? 0.228 2.746 3.730 1.00 94.25 93 ILE A O 1
ATOM 714 N N . VAL A 1 94 ? -0.032 1.308 5.444 1.00 92.88 94 VAL A N 1
ATOM 715 C CA . VAL A 1 94 ? 1.396 1.101 5.697 1.00 92.88 94 VAL A CA 1
ATOM 716 C C . VAL A 1 94 ? 1.797 -0.158 4.941 1.00 92.88 94 VAL A C 1
ATOM 718 O O . VAL A 1 94 ? 1.329 -1.251 5.272 1.00 92.88 94 VAL A O 1
ATOM 721 N N . ALA A 1 95 ? 2.619 0.008 3.912 1.00 92.75 95 ALA A N 1
ATOM 722 C CA . ALA A 1 95 ? 3.065 -1.058 3.032 1.00 92.75 95 ALA A CA 1
ATOM 723 C C . ALA A 1 95 ? 4.541 -1.363 3.291 1.00 92.75 95 ALA A C 1
ATOM 725 O O . ALA A 1 95 ? 5.392 -0.518 3.040 1.00 92.75 95 ALA A O 1
ATOM 726 N N . GLY A 1 96 ? 4.834 -2.568 3.774 1.00 93.31 96 GLY A N 1
ATOM 727 C CA . GLY A 1 96 ? 6.160 -3.167 3.664 1.00 93.31 96 GLY A CA 1
ATOM 728 C C . GLY A 1 96 ? 6.254 -3.909 2.337 1.00 93.31 96 GLY A C 1
ATOM 729 O O . GLY A 1 96 ? 5.363 -4.696 2.012 1.00 93.31 96 GLY A O 1
ATOM 730 N N . VAL A 1 97 ? 7.300 -3.641 1.572 1.00 91.88 97 VAL A N 1
ATOM 731 C CA . VAL A 1 97 ? 7.511 -4.179 0.230 1.00 91.88 97 VAL A CA 1
ATOM 732 C C . VAL A 1 97 ? 8.849 -4.891 0.199 1.00 91.88 97 VAL A C 1
ATOM 734 O O . VAL A 1 97 ? 9.830 -4.366 0.712 1.00 91.88 97 VAL A O 1
ATOM 737 N N . ILE A 1 98 ? 8.886 -6.069 -0.417 1.00 91.62 98 ILE A N 1
ATOM 738 C CA . ILE A 1 98 ? 10.123 -6.727 -0.834 1.00 91.62 98 ILE A CA 1
ATOM 739 C C . ILE A 1 98 ? 9.972 -7.083 -2.304 1.00 91.62 98 ILE A C 1
ATOM 741 O O . ILE A 1 98 ? 8.992 -7.722 -2.685 1.00 91.62 98 ILE A O 1
ATOM 745 N N . ALA A 1 99 ? 10.924 -6.668 -3.129 1.00 89.56 99 ALA A N 1
ATOM 746 C CA . ALA A 1 99 ? 10.848 -6.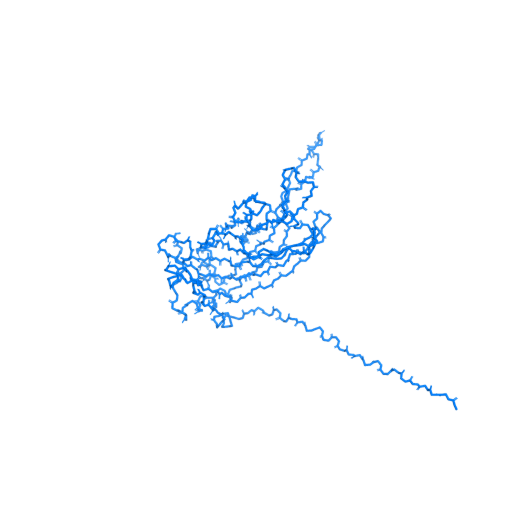849 -4.569 1.00 89.56 99 ALA A CA 1
ATOM 747 C C . ALA A 1 99 ? 12.201 -7.282 -5.145 1.00 89.56 99 ALA A C 1
ATOM 749 O O . ALA A 1 99 ? 13.243 -6.756 -4.754 1.00 89.56 99 ALA A O 1
ATOM 750 N N . ASN A 1 100 ? 12.200 -8.220 -6.096 1.00 87.50 100 ASN A N 1
ATOM 751 C CA . ASN A 1 100 ? 13.412 -8.662 -6.796 1.00 87.50 100 ASN A CA 1
ATOM 752 C C . ASN A 1 100 ? 13.162 -9.001 -8.278 1.00 87.50 100 ASN A C 1
ATOM 754 O O . ASN A 1 100 ? 12.031 -8.928 -8.766 1.00 87.50 100 ASN A O 1
ATOM 758 N N . GLY A 1 101 ? 14.229 -9.371 -8.997 1.00 84.31 101 GLY A N 1
ATOM 759 C CA . GLY A 1 101 ? 14.144 -9.821 -10.389 1.00 84.31 101 GLY A CA 1
ATOM 760 C C . GLY A 1 101 ? 13.528 -8.754 -11.297 1.00 84.31 101 GLY A C 1
ATOM 761 O O . GLY A 1 101 ? 14.017 -7.636 -11.355 1.00 84.31 101 GLY A O 1
ATOM 762 N N . GLY A 1 102 ? 12.414 -9.055 -11.962 1.00 80.50 102 GLY A N 1
ATOM 763 C CA . GLY A 1 102 ? 11.701 -8.135 -12.859 1.00 80.50 102 GLY A CA 1
ATOM 764 C C . GLY A 1 102 ? 11.221 -6.831 -12.204 1.00 80.50 102 GLY A C 1
ATOM 765 O O . GLY A 1 102 ? 10.894 -5.870 -12.897 1.00 80.50 102 GLY A O 1
ATOM 766 N N . PHE A 1 103 ? 11.212 -6.746 -10.871 1.00 81.75 103 PHE A N 1
ATOM 767 C CA . PHE A 1 103 ? 10.931 -5.507 -10.141 1.00 81.75 103 PHE A CA 1
ATOM 768 C C . PHE A 1 103 ? 12.180 -4.647 -9.869 1.00 81.75 103 PHE A C 1
ATOM 770 O O . PHE A 1 103 ? 12.095 -3.697 -9.101 1.00 81.75 103 PHE A O 1
ATOM 777 N N . MET A 1 104 ? 13.335 -4.964 -10.453 1.00 77.88 104 MET A N 1
ATOM 778 C CA . MET A 1 104 ? 14.612 -4.303 -10.166 1.00 77.88 104 MET A CA 1
ATOM 779 C C . MET A 1 104 ? 14.597 -2.782 -10.416 1.00 77.88 104 MET A C 1
ATOM 781 O O . MET A 1 104 ? 15.062 -2.024 -9.566 1.00 77.88 104 MET A O 1
ATOM 785 N N . ASP A 1 105 ? 13.965 -2.303 -11.495 1.00 75.81 105 ASP A N 1
ATOM 786 C CA . ASP A 1 105 ? 13.867 -0.850 -11.750 1.00 75.81 105 ASP A CA 1
ATOM 787 C C . ASP A 1 105 ? 12.973 -0.108 -10.740 1.00 75.81 105 ASP A C 1
ATOM 789 O O . ASP A 1 105 ? 12.931 1.121 -10.744 1.00 75.81 105 ASP A O 1
ATOM 793 N N . ALA A 1 106 ? 12.248 -0.832 -9.876 1.00 76.38 106 ALA A N 1
ATOM 794 C CA . ALA A 1 106 ? 11.480 -0.213 -8.802 1.00 76.38 106 ALA A CA 1
ATOM 795 C C . ALA A 1 106 ? 12.363 0.389 -7.712 1.00 76.38 106 ALA A C 1
ATOM 797 O O . ALA A 1 106 ? 11.868 1.194 -6.926 1.00 76.38 106 ALA A O 1
ATOM 798 N N . TRP A 1 107 ? 13.635 -0.009 -7.653 1.00 77.44 107 TRP A N 1
ATOM 799 C CA . TRP A 1 107 ? 14.539 0.402 -6.590 1.00 77.44 107 TRP A CA 1
ATOM 800 C C . TRP A 1 107 ? 15.972 0.688 -7.030 1.00 77.44 107 TRP A C 1
ATOM 802 O O . TRP A 1 107 ? 16.709 1.298 -6.261 1.00 77.44 107 TRP A O 1
ATOM 812 N N . MET A 1 108 ? 16.390 0.283 -8.231 1.00 77.75 108 MET A N 1
ATOM 813 C CA . MET A 1 108 ? 17.724 0.622 -8.723 1.00 77.75 108 MET A CA 1
ATOM 814 C C . MET A 1 108 ? 17.851 2.089 -9.121 1.00 77.75 108 MET A C 1
ATOM 816 O O . MET A 1 108 ? 16.949 2.687 -9.712 1.00 77.75 108 MET A O 1
ATOM 820 N N . THR A 1 109 ? 19.034 2.634 -8.857 1.00 74.94 109 THR A N 1
ATOM 821 C CA . THR A 1 109 ? 19.432 3.971 -9.274 1.00 74.94 109 THR A CA 1
ATOM 822 C C . THR A 1 109 ? 20.405 3.884 -10.443 1.00 74.94 109 THR A C 1
ATOM 824 O O . THR A 1 109 ? 21.446 3.233 -10.347 1.00 74.94 109 THR A O 1
ATOM 827 N N . HIS A 1 110 ? 20.081 4.612 -11.514 1.00 74.25 110 HIS A N 1
ATOM 828 C CA . HIS A 1 110 ? 20.978 4.880 -12.633 1.00 74.25 110 HIS A CA 1
ATOM 829 C C . HIS A 1 110 ? 21.444 6.340 -12.569 1.00 74.25 110 HIS A C 1
ATOM 831 O O . HIS A 1 110 ? 20.654 7.257 -12.812 1.00 74.25 110 HIS A O 1
ATOM 837 N N . VAL A 1 111 ? 22.709 6.572 -12.209 1.00 69.75 111 VAL A N 1
ATOM 838 C CA . VAL A 1 111 ? 23.288 7.924 -12.157 1.00 69.75 111 VAL A CA 1
ATOM 839 C C . VAL A 1 111 ? 24.030 8.207 -13.464 1.00 69.75 111 VAL A C 1
ATOM 841 O O . VAL A 1 111 ? 24.946 7.459 -13.804 1.00 69.75 111 VAL A O 1
ATOM 844 N N . PRO A 1 112 ? 23.707 9.294 -14.193 1.00 67.38 112 PRO A N 1
ATOM 845 C CA . PRO A 1 112 ? 24.457 9.674 -15.384 1.00 67.38 112 PRO A CA 1
ATOM 846 C C . PRO A 1 112 ? 25.951 9.845 -15.079 1.00 67.38 112 PRO A C 1
ATOM 848 O O . PRO A 1 112 ? 26.331 10.664 -14.243 1.00 67.38 112 PRO A O 1
ATOM 851 N N . GLY A 1 113 ? 26.799 9.085 -15.773 1.00 69.25 113 GLY A N 1
ATOM 852 C CA . GLY A 1 113 ? 28.252 9.090 -15.568 1.00 69.25 113 GLY A CA 1
ATOM 853 C C . GLY A 1 113 ? 28.767 8.006 -14.617 1.00 69.25 113 GLY A C 1
ATOM 854 O O . GLY A 1 113 ? 29.978 7.803 -14.558 1.00 69.25 113 GLY A O 1
ATOM 855 N N . ASP A 1 114 ? 27.878 7.276 -13.940 1.00 72.25 114 ASP A N 1
ATOM 856 C CA . ASP A 1 114 ? 28.208 5.995 -13.323 1.00 72.25 114 ASP A CA 1
ATOM 857 C C . ASP A 1 114 ? 28.026 4.876 -14.358 1.00 72.25 114 ASP A C 1
ATOM 859 O O . ASP A 1 114 ? 27.101 4.885 -15.171 1.00 72.25 114 ASP A O 1
ATOM 863 N N . SER A 1 115 ? 28.956 3.928 -14.368 1.00 68.56 115 SER A N 1
ATOM 864 C CA . SER A 1 115 ? 28.957 2.820 -15.330 1.00 68.56 115 SER A CA 1
ATOM 865 C C . SER A 1 115 ? 28.115 1.630 -14.872 1.00 68.56 115 SER A C 1
ATOM 867 O O . SER A 1 115 ? 27.933 0.688 -15.644 1.00 68.56 115 SER A O 1
ATOM 869 N N . GLN A 1 116 ? 27.635 1.648 -13.624 1.00 70.56 116 GLN A N 1
ATOM 870 C CA . GLN A 1 116 ? 26.900 0.541 -13.027 1.00 70.56 116 GLN A CA 1
ATOM 871 C C . GLN A 1 116 ? 25.625 1.021 -12.344 1.00 70.56 116 GLN A C 1
ATOM 873 O O . GLN A 1 116 ? 25.619 2.016 -11.619 1.00 70.56 116 GLN A O 1
ATOM 878 N N . ASP A 1 117 ? 24.556 0.255 -12.539 1.00 75.00 117 ASP A N 1
ATOM 879 C CA . ASP A 1 117 ? 23.357 0.392 -11.729 1.00 75.00 117 ASP A CA 1
ATOM 880 C C . ASP A 1 117 ? 23.670 -0.051 -10.300 1.00 75.00 117 ASP A C 1
ATOM 882 O O . ASP A 1 117 ? 24.336 -1.067 -10.067 1.00 75.00 117 ASP A O 1
ATOM 886 N N . ARG A 1 118 ? 23.188 0.720 -9.328 1.00 78.00 118 ARG A N 1
ATOM 887 C CA . ARG A 1 118 ? 23.450 0.464 -7.912 1.00 78.00 118 ARG A CA 1
ATOM 888 C C . ARG A 1 118 ? 22.231 0.738 -7.056 1.00 78.00 118 ARG A C 1
ATOM 890 O O . ARG A 1 118 ? 21.247 1.340 -7.484 1.00 78.00 118 ARG A O 1
ATOM 897 N N . CYS A 1 119 ? 22.333 0.313 -5.807 1.00 77.12 119 CYS A N 1
ATOM 898 C CA . CYS A 1 119 ? 21.375 0.703 -4.793 1.00 77.12 119 CYS A CA 1
ATOM 899 C C . CYS A 1 119 ? 21.421 2.211 -4.525 1.00 77.12 119 CYS A C 1
ATOM 901 O O . CYS A 1 119 ? 22.509 2.806 -4.592 1.00 77.12 119 CYS A O 1
ATOM 903 N N . PRO A 1 120 ? 20.266 2.828 -4.219 1.00 77.06 120 PRO A N 1
ATOM 904 C CA . PRO A 1 120 ? 20.230 4.218 -3.802 1.00 77.06 120 PRO A CA 1
ATOM 905 C C . PRO A 1 120 ? 20.970 4.370 -2.475 1.00 77.06 120 PRO A C 1
ATOM 907 O O . PRO A 1 120 ? 20.933 3.481 -1.625 1.00 77.06 120 PRO A O 1
ATOM 910 N N . SER A 1 121 ? 21.627 5.507 -2.301 1.00 76.06 121 SER A N 1
ATOM 911 C CA . SER A 1 121 ? 22.093 5.966 -0.994 1.00 76.06 121 SER A CA 1
ATOM 912 C C . SER A 1 121 ? 20.946 6.605 -0.200 1.00 76.06 121 SER A C 1
ATOM 914 O O . SER A 1 121 ? 19.930 6.998 -0.771 1.00 76.06 121 SER A O 1
ATOM 916 N N . ASP A 1 122 ? 21.111 6.758 1.114 1.00 71.25 122 ASP A N 1
ATOM 917 C CA . ASP A 1 122 ? 20.076 7.352 1.975 1.00 71.25 122 ASP A CA 1
ATOM 918 C C . ASP A 1 122 ? 19.701 8.776 1.527 1.00 71.25 122 ASP A C 1
ATOM 920 O O . ASP A 1 122 ? 18.528 9.092 1.342 1.00 71.25 122 ASP A O 1
ATOM 924 N N . ALA A 1 123 ? 20.705 9.606 1.218 1.00 70.44 123 ALA A N 1
ATOM 925 C CA . ALA A 1 123 ? 20.502 10.979 0.745 1.00 70.44 123 ALA A CA 1
ATOM 926 C C . ALA A 1 123 ? 19.696 11.047 -0.566 1.00 70.44 123 ALA A C 1
ATOM 928 O O . ALA A 1 123 ? 18.951 11.994 -0.814 1.00 70.44 123 ALA A O 1
ATOM 929 N N . GLU A 1 124 ? 19.854 10.036 -1.409 1.00 71.81 124 GLU A N 1
ATOM 930 C CA . GLU A 1 124 ? 19.175 9.869 -2.689 1.00 71.81 124 GLU A CA 1
ATOM 931 C C . GLU A 1 124 ? 17.681 9.535 -2.497 1.00 71.81 124 GLU A C 1
ATOM 933 O O . GLU A 1 124 ? 16.817 10.110 -3.169 1.00 71.81 124 GLU A O 1
ATOM 938 N N . VAL A 1 125 ? 17.361 8.689 -1.512 1.00 70.56 125 VAL A N 1
ATOM 939 C CA . VAL A 1 125 ? 15.981 8.375 -1.099 1.00 70.56 125 VAL A CA 1
ATOM 940 C C . VAL A 1 125 ? 15.299 9.586 -0.457 1.00 70.56 125 VAL A C 1
ATOM 942 O O . VAL A 1 125 ? 14.174 9.916 -0.829 1.00 70.56 125 VAL A O 1
ATOM 945 N N . GLU A 1 126 ? 15.982 10.278 0.459 1.00 65.00 126 GLU A N 1
ATOM 946 C CA . GLU A 1 126 ? 15.451 11.438 1.195 1.00 65.00 126 GLU A CA 1
ATOM 947 C C . GLU A 1 126 ? 15.067 12.606 0.274 1.00 65.00 126 GLU A C 1
ATOM 949 O O . GLU A 1 126 ? 14.039 13.253 0.470 1.00 65.00 126 GLU A O 1
ATOM 954 N N . HIS A 1 127 ? 15.863 12.865 -0.768 1.00 59.38 127 HIS A N 1
ATOM 955 C CA . HIS A 1 127 ? 15.627 13.969 -1.705 1.00 59.38 127 HIS A CA 1
ATOM 956 C C . HIS A 1 127 ? 14.759 13.572 -2.912 1.00 59.38 127 HIS A C 1
ATOM 958 O O . HIS A 1 127 ? 14.576 14.369 -3.834 1.00 59.38 127 HIS A O 1
ATOM 964 N N . GLY A 1 128 ? 14.216 12.351 -2.915 1.00 56.12 128 GLY A N 1
ATOM 965 C CA . GLY A 1 128 ? 13.256 11.875 -3.906 1.00 56.12 128 GLY A CA 1
ATOM 966 C C . GLY A 1 128 ? 13.799 11.729 -5.330 1.00 56.12 128 GLY A C 1
ATOM 967 O O . GLY A 1 128 ? 13.029 11.791 -6.289 1.00 56.12 128 GLY A O 1
ATOM 968 N N . TYR A 1 129 ? 15.107 11.521 -5.500 1.00 49.28 129 TYR A N 1
ATOM 969 C CA . TYR A 1 129 ? 15.787 11.618 -6.800 1.00 49.28 129 TYR A CA 1
ATOM 970 C C . TYR A 1 129 ? 15.577 10.430 -7.767 1.00 49.28 129 TYR A C 1
ATOM 972 O O . TYR A 1 129 ? 16.262 10.338 -8.785 1.00 49.28 129 TYR A O 1
ATOM 980 N N . HIS A 1 130 ? 14.628 9.518 -7.521 1.00 53.09 130 HIS A N 1
ATOM 981 C CA . HIS A 1 130 ? 14.656 8.190 -8.158 1.00 53.09 130 HIS A CA 1
ATOM 982 C C . HIS A 1 130 ? 13.318 7.673 -8.674 1.00 53.09 130 HIS A C 1
ATOM 984 O O . HIS A 1 130 ? 12.251 8.230 -8.413 1.00 53.09 130 HIS A O 1
ATOM 990 N N . GLY A 1 131 ? 13.407 6.528 -9.363 1.00 50.00 131 GLY A N 1
ATOM 991 C CA . GLY A 1 131 ? 12.296 5.709 -9.841 1.00 50.00 131 GLY A CA 1
ATOM 992 C C . GLY A 1 131 ? 11.140 5.528 -8.854 1.00 50.00 131 GLY A C 1
ATOM 993 O O . GLY A 1 131 ? 9.991 5.433 -9.279 1.00 50.00 131 GLY A O 1
ATOM 994 N N . PHE A 1 132 ? 11.416 5.576 -7.549 1.00 54.97 132 PHE A N 1
ATOM 995 C CA . PHE A 1 132 ? 10.417 5.573 -6.478 1.00 54.97 132 PHE A CA 1
ATOM 996 C C . PHE A 1 132 ? 9.381 6.707 -6.579 1.00 54.97 132 PHE A C 1
ATOM 998 O O . PHE A 1 132 ? 8.213 6.484 -6.280 1.00 54.97 132 PHE A O 1
ATOM 1005 N N . HIS A 1 133 ? 9.786 7.899 -7.026 1.00 50.53 133 HIS A N 1
ATOM 1006 C CA . HIS A 1 133 ? 8.926 9.083 -7.152 1.00 50.53 133 HIS A CA 1
ATOM 1007 C C . HIS A 1 133 ? 8.538 9.406 -8.598 1.00 50.53 133 HIS A C 1
ATOM 1009 O O . HIS A 1 133 ? 7.592 10.157 -8.831 1.00 50.53 133 HIS A O 1
ATOM 1015 N N . THR A 1 134 ? 9.253 8.842 -9.574 1.00 47.84 134 THR A N 1
ATOM 1016 C CA . THR A 1 134 ? 9.049 9.094 -11.009 1.00 47.84 134 THR A CA 1
ATOM 1017 C C . THR A 1 134 ? 8.223 8.011 -11.713 1.00 47.84 134 THR A C 1
ATOM 1019 O O . THR A 1 134 ? 8.235 7.932 -12.938 1.00 47.84 134 THR A O 1
ATOM 1022 N N . GLY A 1 135 ? 7.477 7.192 -10.958 1.00 51.44 135 GLY A N 1
ATOM 1023 C CA . GLY A 1 135 ? 6.568 6.176 -11.511 1.00 51.44 135 GLY A CA 1
ATOM 1024 C C . GLY A 1 135 ? 7.240 4.863 -11.925 1.00 51.44 135 GLY A C 1
ATOM 1025 O O . GLY A 1 135 ? 6.622 4.049 -12.602 1.00 51.44 135 GLY A O 1
ATOM 1026 N N . ASN A 1 136 ? 8.490 4.629 -11.518 1.00 56.19 136 ASN A N 1
ATOM 1027 C CA . ASN A 1 136 ? 9.188 3.367 -11.779 1.00 56.19 136 ASN A CA 1
ATOM 1028 C C . ASN A 1 136 ? 9.139 2.385 -10.593 1.00 56.19 136 ASN A C 1
ATOM 1030 O O . ASN A 1 136 ? 9.402 1.204 -10.806 1.00 56.19 136 ASN A O 1
ATOM 1034 N N . GLY A 1 137 ? 8.761 2.847 -9.390 1.00 74.25 137 GLY A N 1
ATOM 1035 C CA . GLY A 1 137 ? 8.582 2.063 -8.161 1.00 74.25 137 GLY A CA 1
ATOM 1036 C C . GLY A 1 137 ? 7.435 1.039 -8.188 1.00 74.25 137 GLY A C 1
ATOM 1037 O O . GLY A 1 137 ? 6.772 0.834 -9.203 1.00 74.25 137 GLY A O 1
ATOM 1038 N N . ILE A 1 138 ? 7.175 0.392 -7.041 1.00 86.25 138 ILE A N 1
ATOM 1039 C CA . ILE A 1 138 ? 5.928 -0.369 -6.849 1.00 86.25 138 ILE A CA 1
ATOM 1040 C C . ILE A 1 138 ? 4.786 0.623 -6.649 1.00 86.25 138 ILE A C 1
ATOM 1042 O O . ILE A 1 138 ? 4.722 1.328 -5.641 1.00 86.25 138 ILE A O 1
ATOM 1046 N N . GLU A 1 139 ? 3.878 0.636 -7.611 1.00 89.25 139 GLU A N 1
ATOM 1047 C CA . GLU A 1 139 ? 2.669 1.443 -7.624 1.00 89.25 139 GLU A CA 1
ATOM 1048 C C . GLU A 1 139 ? 1.527 0.703 -6.912 1.00 89.25 139 GLU A C 1
ATOM 1050 O O . GLU A 1 139 ? 1.488 -0.532 -6.864 1.00 89.25 139 GLU A O 1
ATOM 1055 N N . PHE A 1 140 ? 0.576 1.464 -6.365 1.00 92.06 140 PHE A N 1
ATOM 1056 C CA . PHE A 1 140 ? -0.586 0.939 -5.648 1.00 92.06 140 PHE A CA 1
ATOM 1057 C C . PHE A 1 140 ? -1.868 1.439 -6.295 1.00 92.06 140 PHE A C 1
ATOM 1059 O O . PHE A 1 140 ? -2.021 2.625 -6.584 1.00 92.06 140 PHE A O 1
ATOM 1066 N N . TRP A 1 141 ? -2.826 0.537 -6.469 1.00 95.19 141 TRP A N 1
ATOM 1067 C CA . TRP A 1 141 ? -4.124 0.849 -7.044 1.00 95.19 141 TRP A CA 1
ATOM 1068 C C . TRP A 1 141 ? -5.242 0.270 -6.198 1.00 95.19 141 TRP A C 1
ATOM 1070 O O . TRP A 1 141 ? -5.195 -0.883 -5.765 1.00 95.19 141 TRP A O 1
ATOM 1080 N N . LEU A 1 142 ? -6.300 1.055 -6.042 1.00 96.50 142 LEU A N 1
ATOM 1081 C CA . LEU A 1 142 ? -7.599 0.550 -5.644 1.00 96.50 142 LEU A CA 1
ATOM 1082 C C . LEU A 1 142 ? -8.218 -0.197 -6.827 1.00 96.50 142 LEU A C 1
ATOM 1084 O O . LEU A 1 142 ? -8.353 0.368 -7.913 1.00 96.50 142 LEU A O 1
ATOM 1088 N N . VAL A 1 143 ? -8.632 -1.441 -6.602 1.00 96.38 143 VAL A N 1
ATOM 1089 C CA . VAL A 1 143 ? -9.382 -2.229 -7.584 1.00 96.38 143 VAL A CA 1
ATOM 1090 C C . VAL A 1 143 ? -10.868 -2.099 -7.273 1.00 96.38 143 VAL A C 1
ATOM 1092 O O . VAL A 1 143 ? -11.336 -2.545 -6.223 1.00 96.38 143 VAL A O 1
ATOM 1095 N N . LYS A 1 144 ? -11.606 -1.455 -8.176 1.00 94.12 144 LYS A N 1
ATOM 1096 C CA . LYS A 1 144 ? -13.061 -1.295 -8.087 1.00 94.12 144 LYS A CA 1
ATOM 1097 C C . LYS A 1 144 ? -13.789 -2.603 -8.399 1.00 94.12 144 LYS A C 1
ATOM 1099 O O . LYS A 1 144 ? -13.221 -3.550 -8.943 1.00 94.12 144 LYS A O 1
ATOM 1104 N N . ASP A 1 145 ? -15.078 -2.641 -8.077 1.00 89.12 145 ASP A N 1
ATOM 1105 C CA . ASP A 1 145 ? -15.930 -3.813 -8.305 1.00 89.12 145 ASP A CA 1
ATOM 1106 C C . ASP A 1 145 ? -16.107 -4.156 -9.787 1.00 89.12 145 ASP A C 1
ATOM 1108 O O . ASP A 1 145 ? -16.184 -5.332 -10.131 1.00 89.12 145 ASP A O 1
ATOM 1112 N N . ASP A 1 146 ? -16.041 -3.151 -10.660 1.00 92.00 146 ASP A N 1
ATOM 1113 C CA . ASP A 1 146 ? -16.026 -3.300 -12.119 1.00 92.00 146 ASP A CA 1
ATOM 1114 C C . ASP A 1 146 ? -14.662 -3.749 -12.692 1.00 92.00 146 ASP A C 1
ATOM 1116 O O . ASP A 1 146 ? -14.522 -3.900 -13.903 1.00 92.00 146 ASP A O 1
ATOM 1120 N N . GLY A 1 147 ? -13.651 -3.966 -11.841 1.00 89.44 147 GLY A N 1
ATOM 1121 C CA . GLY A 1 147 ? -12.292 -4.344 -12.241 1.00 89.44 147 GLY A CA 1
ATOM 1122 C C . GLY A 1 147 ? -11.387 -3.168 -12.623 1.00 89.44 147 GLY A C 1
ATOM 1123 O O . GLY A 1 147 ? -10.224 -3.381 -12.965 1.00 89.44 147 GLY A O 1
ATOM 1124 N N . THR A 1 148 ? -11.875 -1.928 -12.542 1.00 93.25 148 THR A N 1
ATOM 1125 C CA . THR A 1 148 ? -11.081 -0.729 -12.833 1.00 93.25 148 THR A CA 1
ATOM 1126 C C . THR A 1 148 ? -10.015 -0.498 -11.763 1.00 93.25 148 THR A C 1
ATOM 1128 O O . THR A 1 148 ? -10.277 -0.608 -10.565 1.00 93.25 148 THR A O 1
ATOM 1131 N N . TYR A 1 149 ? -8.823 -0.088 -12.198 1.00 93.44 149 TYR A N 1
ATOM 1132 C CA . TYR A 1 149 ? -7.704 0.277 -11.330 1.00 93.44 149 TYR A CA 1
ATOM 1133 C C . TYR A 1 149 ? -7.644 1.797 -11.165 1.00 93.44 149 TYR A C 1
ATOM 1135 O O . TYR A 1 149 ? -7.497 2.520 -12.150 1.00 93.44 149 TYR A O 1
ATOM 1143 N N . VAL A 1 150 ? -7.723 2.287 -9.929 1.00 94.19 150 VAL A N 1
ATOM 1144 C CA . VAL A 1 150 ? -7.548 3.709 -9.600 1.00 94.19 150 VAL A CA 1
ATOM 1145 C C . VAL A 1 150 ? -6.238 3.884 -8.837 1.00 94.19 150 VAL A C 1
ATOM 1147 O O . VAL A 1 150 ? -6.098 3.264 -7.783 1.00 94.19 150 VAL A O 1
ATOM 1150 N N . PRO A 1 151 ? -5.281 4.688 -9.333 1.00 91.56 151 PRO A N 1
ATOM 1151 C CA . PRO A 1 151 ? -4.000 4.872 -8.659 1.00 91.56 151 PRO A CA 1
ATOM 1152 C C . PRO A 1 151 ? -4.193 5.529 -7.292 1.00 91.56 151 PRO A C 1
ATOM 1154 O O . PRO A 1 151 ? -5.033 6.417 -7.124 1.00 91.56 151 PRO A O 1
ATOM 1157 N N . LEU A 1 152 ? -3.412 5.080 -6.316 1.00 91.25 152 LEU A N 1
ATOM 1158 C CA . LEU A 1 152 ? -3.356 5.646 -4.976 1.00 91.25 152 LEU A CA 1
ATOM 1159 C C . LEU A 1 152 ? -2.051 6.425 -4.807 1.00 91.25 152 LEU A C 1
ATOM 1161 O O . LEU A 1 152 ? -0.993 5.984 -5.244 1.00 91.25 152 LEU A O 1
ATOM 1165 N N . GLY A 1 153 ? -2.137 7.596 -4.178 1.00 84.44 153 GLY A N 1
ATOM 1166 C CA . GLY A 1 153 ? -0.984 8.473 -3.984 1.00 84.44 153 GLY A CA 1
ATOM 1167 C C . GLY A 1 153 ? -0.104 8.045 -2.811 1.00 84.44 153 GLY A C 1
ATOM 1168 O O . GLY A 1 153 ? -0.611 7.626 -1.767 1.00 84.44 153 GLY A O 1
ATOM 1169 N N . HIS A 1 154 ? 1.207 8.215 -2.964 1.00 84.00 154 HIS A N 1
ATOM 1170 C CA . HIS A 1 154 ? 2.172 8.089 -1.873 1.00 84.00 154 HIS A CA 1
ATOM 1171 C C . HIS A 1 154 ? 2.038 9.272 -0.907 1.00 84.00 154 HIS A C 1
ATOM 1173 O O . HIS A 1 154 ? 1.692 10.386 -1.307 1.00 84.00 154 HIS A O 1
ATOM 1179 N N . VAL A 1 155 ? 2.301 9.030 0.374 1.00 80.25 155 VAL A N 1
ATOM 1180 C CA . VAL A 1 155 ? 2.243 10.044 1.430 1.00 80.25 155 VAL A CA 1
ATOM 1181 C C . VAL A 1 155 ? 3.592 10.100 2.123 1.00 80.25 155 VAL A C 1
ATOM 1183 O O . VAL A 1 155 ? 4.055 9.095 2.657 1.00 80.25 155 VAL A O 1
ATOM 1186 N N . ALA A 1 156 ? 4.194 11.287 2.127 1.00 76.06 156 ALA A N 1
ATOM 1187 C CA . ALA A 1 156 ? 5.398 11.565 2.895 1.00 76.06 156 ALA A CA 1
ATOM 1188 C C . ALA A 1 156 ? 5.105 11.493 4.394 1.00 76.06 156 ALA A C 1
ATOM 1190 O O . ALA A 1 156 ? 4.037 11.936 4.820 1.00 76.06 156 ALA A O 1
ATOM 1191 N N . ASP A 1 157 ? 6.049 10.945 5.154 1.00 69.25 157 ASP A N 1
ATOM 1192 C CA . ASP A 1 157 ? 6.110 10.872 6.608 1.00 69.25 157 ASP A CA 1
ATOM 1193 C C . ASP A 1 157 ? 6.497 12.230 7.250 1.00 69.25 157 ASP A C 1
ATOM 1195 O O . ASP A 1 157 ? 6.703 13.217 6.544 1.00 69.25 157 ASP A O 1
ATOM 1199 N N . SER A 1 158 ? 6.625 12.288 8.590 1.00 61.94 158 SER A N 1
ATOM 1200 C CA . SER A 1 158 ? 6.909 13.519 9.362 1.00 61.94 158 SER A CA 1
ATOM 1201 C C . SER A 1 158 ? 8.180 14.238 8.989 1.00 61.94 158 SER A C 1
ATOM 1203 O O . SER A 1 158 ? 8.252 15.447 9.202 1.00 61.94 158 SER A O 1
ATOM 1205 N N . ASN A 1 159 ? 9.129 13.519 8.415 1.00 64.94 159 ASN A N 1
ATOM 1206 C CA . ASN A 1 159 ? 10.392 14.058 7.959 1.00 64.94 159 ASN A CA 1
ATOM 1207 C C . ASN A 1 159 ? 10.343 14.448 6.471 1.00 64.94 159 ASN A C 1
ATOM 1209 O O . ASN A 1 159 ? 11.322 14.965 5.947 1.00 64.94 159 ASN A O 1
ATOM 1213 N N . GLY A 1 160 ? 9.204 14.258 5.796 1.00 68.25 160 GLY A N 1
ATOM 1214 C CA . GLY A 1 160 ? 9.052 14.473 4.358 1.00 68.25 160 GLY A CA 1
ATOM 1215 C C . GLY A 1 160 ? 9.379 13.235 3.516 1.00 68.25 160 GLY A C 1
ATOM 1216 O O . GLY A 1 160 ? 9.319 13.308 2.291 1.00 68.25 160 GLY A O 1
ATOM 1217 N N . GLU A 1 161 ? 9.665 12.091 4.140 1.00 72.25 161 GLU A N 1
ATOM 1218 C CA . GLU A 1 161 ? 10.132 10.871 3.482 1.00 72.25 161 GLU A CA 1
ATOM 1219 C C . GLU A 1 161 ? 8.946 10.008 3.038 1.00 72.25 161 GLU A C 1
ATOM 1221 O O . GLU A 1 161 ? 8.084 9.646 3.838 1.00 72.25 161 GLU A O 1
ATOM 1226 N N . THR A 1 162 ? 8.878 9.620 1.765 1.00 76.12 162 THR A N 1
ATOM 1227 C CA . THR A 1 162 ? 7.815 8.699 1.299 1.00 76.12 162 THR A CA 1
ATOM 1228 C C . THR A 1 162 ? 8.194 7.221 1.418 1.00 76.12 162 THR A C 1
ATOM 1230 O O . THR A 1 162 ? 7.308 6.367 1.491 1.00 76.12 162 THR A O 1
ATOM 1233 N N . ILE A 1 163 ? 9.497 6.933 1.477 1.00 80.44 163 ILE A N 1
ATOM 1234 C CA . ILE A 1 163 ? 10.098 5.604 1.600 1.00 80.44 163 ILE A CA 1
ATOM 1235 C C . ILE A 1 163 ? 10.942 5.573 2.877 1.00 80.44 163 ILE A C 1
ATOM 1237 O O . ILE A 1 163 ? 11.605 6.552 3.200 1.00 80.44 163 ILE A O 1
ATOM 1241 N N . LYS A 1 164 ? 10.921 4.445 3.587 1.00 79.56 164 LYS A N 1
ATOM 1242 C CA . LYS A 1 164 ? 11.674 4.196 4.821 1.00 79.56 164 LYS A CA 1
ATOM 1243 C C . LYS A 1 164 ? 12.297 2.820 4.828 1.00 79.56 164 LYS A C 1
ATOM 1245 O O . LYS A 1 164 ? 11.793 1.924 4.152 1.00 79.56 164 LYS A O 1
ATOM 1250 N N . ASP A 1 165 ? 13.313 2.649 5.670 1.00 83.94 165 ASP A N 1
ATOM 1251 C CA . ASP A 1 165 ? 13.945 1.356 5.941 1.00 83.94 165 ASP A CA 1
ATOM 1252 C C . ASP A 1 165 ? 14.330 0.639 4.633 1.00 83.94 165 ASP A C 1
ATOM 1254 O O . ASP A 1 165 ? 14.070 -0.553 4.467 1.00 83.94 165 ASP A O 1
ATOM 1258 N N . LEU A 1 166 ? 14.845 1.399 3.653 1.00 85.12 166 LEU A N 1
ATOM 1259 C CA . LEU A 1 166 ? 15.271 0.830 2.383 1.00 85.12 166 LEU A CA 1
ATOM 1260 C C . LEU A 1 166 ? 16.531 0.002 2.624 1.00 85.12 166 LEU A C 1
ATOM 1262 O O . LEU A 1 166 ? 17.595 0.531 2.926 1.00 85.12 166 LEU A O 1
ATOM 1266 N N . GLU A 1 167 ? 16.411 -1.300 2.429 1.00 86.44 167 GLU A N 1
ATOM 1267 C CA . GLU A 1 167 ? 17.509 -2.244 2.526 1.00 86.44 167 GLU A CA 1
ATOM 1268 C C . GLU A 1 167 ? 17.637 -2.985 1.203 1.00 86.44 167 GLU A C 1
ATOM 1270 O O . GLU A 1 167 ? 16.758 -3.746 0.792 1.00 86.44 167 GLU A O 1
ATOM 1275 N N . CYS A 1 168 ? 18.754 -2.766 0.525 1.00 84.75 168 CYS A N 1
ATOM 1276 C CA . CYS A 1 168 ? 19.124 -3.571 -0.621 1.00 84.75 168 CYS A CA 1
ATOM 1277 C C . CYS A 1 168 ? 19.737 -4.898 -0.195 1.00 84.75 168 CYS A C 1
ATOM 1279 O O . CYS A 1 168 ? 20.555 -4.972 0.723 1.00 84.75 168 CYS A O 1
ATOM 1281 N N . PHE A 1 169 ? 19.406 -5.946 -0.934 1.00 85.88 169 PHE A N 1
ATOM 1282 C CA . PHE A 1 169 ? 20.052 -7.237 -0.780 1.00 85.88 169 PHE A CA 1
ATOM 1283 C C . PHE A 1 169 ? 21.461 -7.205 -1.387 1.00 85.88 169 PHE A C 1
ATOM 1285 O O . PHE A 1 169 ? 21.812 -6.328 -2.174 1.00 85.88 169 PHE A O 1
ATOM 1292 N N . SER A 1 170 ? 22.299 -8.156 -0.975 1.00 70.12 170 SER A N 1
ATOM 1293 C CA . SER A 1 170 ? 23.768 -8.082 -1.039 1.00 70.12 170 SER A CA 1
ATOM 1294 C C . SER A 1 170 ? 24.377 -7.914 -2.438 1.00 70.12 170 SER A C 1
ATOM 1296 O O . SER A 1 170 ? 25.565 -7.626 -2.537 1.00 70.12 170 SER A O 1
ATOM 1298 N N . ASN A 1 171 ? 23.601 -8.119 -3.506 1.00 64.81 171 ASN A N 1
ATOM 1299 C CA . ASN A 1 171 ? 24.052 -8.019 -4.894 1.00 64.81 171 ASN A CA 1
ATOM 1300 C C . ASN A 1 171 ? 23.094 -7.155 -5.733 1.00 64.81 171 ASN A C 1
ATOM 1302 O O . ASN A 1 171 ? 21.875 -7.204 -5.550 1.00 64.81 171 ASN A O 1
ATOM 1306 N N . VAL A 1 172 ? 23.616 -6.434 -6.726 1.00 58.56 172 VAL A N 1
ATOM 1307 C CA . VAL A 1 172 ? 22.780 -5.759 -7.736 1.00 58.56 172 VAL A CA 1
ATOM 1308 C C . VAL A 1 172 ? 21.871 -6.798 -8.414 1.00 58.56 172 VAL A C 1
ATOM 1310 O O . VAL A 1 172 ? 22.307 -7.902 -8.738 1.00 58.56 172 VAL A O 1
ATOM 1313 N N . GLY A 1 173 ? 20.579 -6.486 -8.532 1.00 60.75 173 GLY A N 1
ATOM 1314 C CA . GLY A 1 173 ? 19.535 -7.398 -9.020 1.00 60.75 173 GLY A CA 1
ATOM 1315 C C . GLY A 1 173 ? 19.017 -8.454 -8.034 1.00 60.75 173 GLY A C 1
ATOM 1316 O O . GLY A 1 173 ? 18.039 -9.136 -8.345 1.00 60.75 173 GLY A O 1
ATOM 1317 N N . SER A 1 174 ? 19.593 -8.575 -6.831 1.00 76.75 174 SER A N 1
ATOM 1318 C CA . SER A 1 174 ? 19.114 -9.554 -5.836 1.00 76.75 174 SER A CA 1
ATOM 1319 C C . SER A 1 174 ? 17.804 -9.155 -5.152 1.00 76.75 174 SER A C 1
ATOM 1321 O O . SER A 1 174 ? 17.033 -10.033 -4.764 1.00 76.75 174 SER A O 1
ATOM 1323 N N . GLY A 1 175 ? 17.511 -7.856 -5.078 1.00 85.88 175 GLY A N 1
ATOM 1324 C CA . GLY A 1 175 ? 16.261 -7.308 -4.560 1.00 85.88 175 GLY A CA 1
ATOM 1325 C C . GLY A 1 175 ? 16.478 -6.189 -3.551 1.00 85.88 175 GLY A C 1
ATOM 1326 O O . GLY A 1 175 ? 17.606 -5.898 -3.160 1.00 85.88 175 GLY A O 1
ATOM 1327 N N . ALA A 1 176 ? 15.379 -5.584 -3.124 1.00 87.75 176 ALA A N 1
ATOM 1328 C CA . ALA A 1 176 ? 15.359 -4.615 -2.041 1.00 87.75 176 ALA A CA 1
ATOM 1329 C C . ALA A 1 176 ? 14.065 -4.744 -1.236 1.00 87.75 176 ALA A C 1
ATOM 1331 O O . ALA A 1 176 ? 13.043 -5.221 -1.743 1.00 87.75 176 ALA A O 1
ATOM 1332 N N . SER A 1 177 ? 14.108 -4.285 0.009 1.00 89.62 177 SER A N 1
ATOM 1333 C CA . SER A 1 177 ? 12.947 -4.129 0.873 1.00 89.62 177 SER A CA 1
ATOM 1334 C C . SER A 1 177 ? 12.824 -2.708 1.386 1.00 89.62 177 SER A C 1
ATOM 1336 O O . SER A 1 177 ? 13.836 -2.067 1.625 1.00 89.62 177 SER A O 1
ATOM 1338 N N . TRP A 1 178 ? 11.602 -2.219 1.564 1.00 89.12 178 TRP A N 1
ATOM 1339 C CA . TRP A 1 178 ? 11.339 -0.898 2.132 1.00 89.12 178 TRP A CA 1
ATOM 1340 C C . TRP A 1 178 ? 9.930 -0.812 2.716 1.00 89.12 178 TRP A C 1
ATOM 1342 O O . TRP A 1 178 ? 9.077 -1.670 2.477 1.00 89.12 178 TRP A O 1
ATOM 1352 N N . THR A 1 179 ? 9.660 0.260 3.455 1.00 88.69 179 THR A N 1
ATOM 1353 C CA . THR A 1 179 ? 8.329 0.615 3.952 1.00 88.69 179 THR A CA 1
ATOM 1354 C C . THR A 1 179 ? 7.869 1.937 3.346 1.00 88.69 179 THR A C 1
ATOM 1356 O O . THR A 1 179 ? 8.666 2.844 3.138 1.00 88.69 179 THR A O 1
ATOM 1359 N N . GLN A 1 180 ? 6.573 2.075 3.074 1.00 87.44 180 GLN A N 1
ATOM 1360 C CA . GLN A 1 180 ? 5.976 3.321 2.591 1.00 87.44 180 GLN A CA 1
ATOM 1361 C C . GLN A 1 180 ? 4.524 3.486 3.040 1.00 87.44 180 GLN A C 1
ATOM 1363 O O . GLN A 1 180 ? 3.873 2.525 3.464 1.00 87.44 180 GLN A O 1
ATOM 1368 N N . MET A 1 181 ? 4.006 4.712 2.942 1.00 88.38 181 MET A N 1
ATOM 1369 C CA . MET A 1 181 ? 2.613 5.031 3.253 1.00 88.38 181 MET A CA 1
ATOM 1370 C C . MET A 1 181 ? 1.843 5.467 2.011 1.00 88.38 181 MET A C 1
ATOM 1372 O O . MET A 1 181 ? 2.293 6.317 1.247 1.00 88.38 181 MET A O 1
ATOM 1376 N N . ILE A 1 182 ? 0.645 4.913 1.845 1.00 90.94 182 ILE A N 1
ATOM 1377 C CA . ILE A 1 182 ? -0.238 5.178 0.707 1.00 90.94 182 ILE A CA 1
ATOM 1378 C C . ILE A 1 182 ? -1.539 5.799 1.213 1.00 90.94 182 ILE A C 1
ATOM 1380 O O . ILE A 1 182 ? -2.128 5.319 2.184 1.00 90.94 182 ILE A O 1
ATOM 1384 N N . ALA A 1 183 ? -2.006 6.865 0.568 1.00 90.62 183 ALA A N 1
ATOM 1385 C CA . ALA A 1 183 ? -3.282 7.493 0.878 1.00 90.62 183 ALA A CA 1
ATOM 1386 C C . ALA A 1 183 ? -4.447 6.597 0.454 1.00 90.62 183 ALA A C 1
ATOM 1388 O O . ALA A 1 183 ? -4.518 6.162 -0.694 1.00 90.62 183 ALA A O 1
ATOM 1389 N N . VAL A 1 184 ? -5.409 6.391 1.357 1.00 93.38 184 VAL A N 1
ATOM 1390 C CA . VAL A 1 184 ? -6.693 5.771 1.017 1.00 93.38 184 VAL A CA 1
ATOM 1391 C C . VAL A 1 184 ? -7.801 6.796 1.239 1.00 93.38 184 VAL A C 1
ATOM 1393 O O . VAL A 1 184 ? -7.885 7.358 2.334 1.00 93.38 184 VAL A O 1
ATOM 1396 N N . PRO A 1 185 ? -8.660 7.067 0.240 1.00 92.56 185 PRO A N 1
ATOM 1397 C CA . PRO A 1 185 ? -9.786 7.972 0.430 1.00 92.56 185 PRO A CA 1
ATOM 1398 C C . PRO A 1 185 ? -10.721 7.466 1.534 1.00 92.56 185 PRO A C 1
ATOM 1400 O O . PRO A 1 185 ? -11.155 6.315 1.491 1.00 92.56 185 PRO A O 1
ATOM 1403 N N . ALA A 1 186 ? -11.079 8.329 2.489 1.00 92.31 186 ALA A N 1
ATOM 1404 C CA . ALA A 1 186 ? -11.934 7.941 3.615 1.00 92.31 186 ALA A CA 1
ATOM 1405 C C . ALA A 1 186 ? -13.287 7.391 3.161 1.00 92.31 186 ALA A C 1
ATOM 1407 O O . ALA A 1 186 ? -13.696 6.324 3.610 1.00 92.31 186 ALA A O 1
ATOM 1408 N N . LYS A 1 187 ? -13.889 8.022 2.146 1.00 93.12 187 LYS A N 1
ATOM 1409 C CA . LYS A 1 187 ? -15.115 7.546 1.499 1.00 93.12 187 LYS A CA 1
ATOM 1410 C C . LYS A 1 187 ? -15.034 6.081 1.057 1.00 93.12 187 LYS A C 1
ATOM 1412 O O . LYS A 1 187 ? -16.009 5.355 1.199 1.00 93.12 187 LYS A O 1
ATOM 1417 N N . VAL A 1 188 ? -13.884 5.623 0.553 1.00 94.12 188 VAL A N 1
ATOM 1418 C CA . VAL A 1 188 ? -13.712 4.227 0.114 1.00 94.12 188 VAL A CA 1
ATOM 1419 C C . VAL A 1 188 ? -13.772 3.272 1.306 1.00 94.12 188 VAL A C 1
ATOM 1421 O O . VAL A 1 188 ? -14.426 2.236 1.200 1.00 94.12 188 VAL A O 1
ATOM 1424 N N . VAL A 1 189 ? -13.130 3.624 2.425 1.00 94.31 189 VAL A N 1
ATOM 1425 C CA . VAL A 1 189 ? -13.121 2.821 3.661 1.00 94.31 189 VAL A CA 1
ATOM 1426 C C . VAL A 1 189 ? -14.494 2.804 4.318 1.00 94.31 189 VAL A C 1
ATOM 1428 O O . VAL A 1 189 ? -15.023 1.730 4.597 1.00 94.31 189 VAL A O 1
ATOM 1431 N N . GLU A 1 190 ? -15.106 3.972 4.484 1.00 92.25 190 GLU A N 1
ATOM 1432 C CA . GLU A 1 190 ? -16.426 4.117 5.097 1.00 92.25 190 GLU A CA 1
ATOM 1433 C C . GLU A 1 190 ? -17.522 3.415 4.292 1.00 92.25 190 GLU A C 1
ATOM 1435 O O . GLU A 1 190 ? -18.346 2.696 4.858 1.00 92.25 190 GLU A O 1
ATOM 1440 N N . GLU A 1 191 ? -17.546 3.589 2.965 1.00 93.19 191 GLU A N 1
ATOM 1441 C CA . GLU A 1 191 ? -18.519 2.905 2.115 1.00 93.19 191 GLU A CA 1
ATOM 1442 C C . GLU A 1 191 ? -18.317 1.396 2.148 1.00 93.19 191 GLU A C 1
ATOM 1444 O O . GLU A 1 191 ? -19.306 0.667 2.208 1.00 93.19 191 GLU A O 1
ATOM 1449 N N . ALA A 1 192 ? -17.063 0.931 2.124 1.00 93.75 192 ALA A N 1
ATOM 1450 C CA . ALA A 1 192 ? -16.765 -0.490 2.178 1.00 93.75 192 ALA A CA 1
ATOM 1451 C C . ALA A 1 192 ? -17.223 -1.116 3.498 1.00 93.75 192 ALA A C 1
ATOM 1453 O O . ALA A 1 192 ? -17.928 -2.125 3.497 1.00 93.75 192 ALA A O 1
ATOM 1454 N N . TRP A 1 193 ? -16.912 -0.457 4.614 1.00 91.94 193 TRP A N 1
ATOM 1455 C CA . TRP A 1 193 ? -17.371 -0.854 5.938 1.00 91.94 193 TRP A CA 1
ATOM 1456 C C . TRP A 1 193 ? -18.902 -0.859 6.039 1.00 91.94 193 TRP A C 1
ATOM 1458 O O . TRP A 1 193 ? -19.492 -1.870 6.418 1.00 91.94 193 TRP A O 1
ATOM 1468 N N . ARG A 1 194 ? -19.569 0.230 5.630 1.00 91.06 194 ARG A N 1
ATOM 1469 C C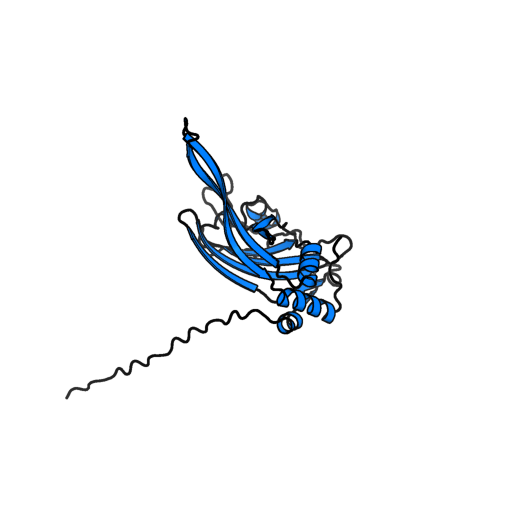A . ARG A 1 194 ? -21.036 0.356 5.679 1.00 91.06 194 ARG A CA 1
ATOM 1470 C C . ARG A 1 194 ? -21.743 -0.698 4.828 1.00 91.06 194 ARG A C 1
ATOM 1472 O O . ARG A 1 194 ? -22.814 -1.164 5.203 1.00 91.06 194 ARG A O 1
ATOM 1479 N N . GLN A 1 195 ? -21.174 -1.044 3.676 1.00 94.50 195 GLN A N 1
ATOM 1480 C CA . GLN A 1 195 ? -21.728 -2.044 2.759 1.00 94.50 195 GLN A CA 1
ATOM 1481 C C . GLN A 1 195 ? -21.265 -3.472 3.074 1.00 94.50 195 GLN A C 1
ATOM 1483 O O . GLN A 1 195 ? -21.639 -4.391 2.351 1.00 94.50 195 GLN A O 1
ATOM 1488 N N . ASN A 1 196 ? -20.467 -3.669 4.129 1.00 94.06 196 ASN A N 1
ATOM 1489 C CA . ASN A 1 196 ? -19.878 -4.957 4.483 1.00 94.06 196 ASN A CA 1
ATOM 1490 C C . ASN A 1 196 ? -19.135 -5.621 3.302 1.00 94.06 196 ASN A C 1
ATOM 1492 O O . ASN A 1 196 ? -19.281 -6.817 3.049 1.00 94.06 196 ASN A O 1
ATOM 1496 N N . ARG A 1 197 ? -18.350 -4.830 2.560 1.00 94.56 197 ARG A N 1
ATOM 1497 C CA . ARG A 1 197 ? -17.528 -5.280 1.425 1.00 94.56 197 ARG A CA 1
ATOM 1498 C C . ARG A 1 197 ? -16.041 -5.090 1.713 1.00 94.56 197 ARG A C 1
ATOM 1500 O O . ARG A 1 197 ? -15.660 -4.228 2.498 1.00 94.56 197 ARG A O 1
ATOM 1507 N N . GLY A 1 198 ? -15.207 -5.897 1.064 1.00 94.56 198 GLY A N 1
ATOM 1508 C CA . GLY A 1 198 ? -13.758 -5.771 1.156 1.00 94.56 198 GLY A CA 1
ATOM 1509 C C . GLY A 1 198 ? -13.209 -4.621 0.307 1.00 94.56 198 GLY A C 1
ATOM 1510 O O . GLY A 1 198 ? -13.861 -4.134 -0.621 1.00 94.56 198 GLY A O 1
ATOM 1511 N N . ILE A 1 199 ? -11.978 -4.206 0.602 1.00 96.75 199 ILE A N 1
ATOM 1512 C CA . ILE A 1 199 ? -11.196 -3.293 -0.240 1.00 96.75 199 ILE A CA 1
ATOM 1513 C C . ILE A 1 199 ? -10.050 -4.068 -0.866 1.00 96.75 199 ILE A C 1
ATOM 1515 O O . ILE A 1 199 ? -9.187 -4.588 -0.161 1.00 96.75 199 ILE A O 1
ATOM 1519 N N . ARG A 1 200 ? -10.022 -4.104 -2.199 1.00 96.69 200 ARG A N 1
ATOM 1520 C CA . ARG A 1 200 ? -8.970 -4.763 -2.971 1.00 96.69 200 ARG A CA 1
ATOM 1521 C C . ARG A 1 200 ? -7.913 -3.755 -3.390 1.00 96.69 200 ARG A C 1
ATOM 1523 O O . ARG A 1 200 ? -8.219 -2.750 -4.030 1.00 96.69 200 ARG A O 1
ATOM 1530 N N . ILE A 1 201 ? -6.671 -4.052 -3.038 1.00 96.38 201 ILE A N 1
ATOM 1531 C CA . ILE A 1 201 ? -5.491 -3.275 -3.398 1.00 96.38 201 ILE A CA 1
ATOM 1532 C C . ILE A 1 201 ? -4.629 -4.137 -4.304 1.00 96.38 201 ILE A C 1
ATOM 1534 O O . ILE A 1 201 ? -4.236 -5.243 -3.936 1.00 96.38 201 ILE A O 1
ATOM 1538 N N . PHE A 1 202 ? -4.332 -3.625 -5.488 1.00 94.81 202 PHE A N 1
ATOM 1539 C CA . PHE A 1 202 ? -3.294 -4.180 -6.339 1.00 94.81 202 PHE A CA 1
ATOM 1540 C C . PHE A 1 202 ? -2.015 -3.384 -6.115 1.00 94.81 202 PHE A C 1
ATOM 1542 O O . PHE A 1 202 ? -2.062 -2.156 -6.101 1.00 94.81 202 PHE A O 1
ATOM 1549 N N . ALA A 1 203 ? -0.889 -4.068 -5.955 1.00 92.56 203 ALA A N 1
ATOM 1550 C CA . ALA A 1 203 ? 0.417 -3.430 -5.957 1.00 92.56 203 ALA A CA 1
ATOM 1551 C C . ALA A 1 203 ? 1.352 -4.150 -6.924 1.00 92.56 203 ALA A C 1
ATOM 1553 O O . ALA A 1 203 ? 1.354 -5.382 -7.008 1.00 92.56 203 ALA A O 1
ATOM 1554 N N . GLY A 1 204 ? 2.114 -3.383 -7.689 1.00 90.31 204 GLY A N 1
ATOM 1555 C CA . GLY A 1 204 ? 2.928 -3.918 -8.770 1.00 90.31 204 GLY A CA 1
ATOM 1556 C C . GLY A 1 204 ? 3.456 -2.829 -9.686 1.00 90.31 204 GLY A C 1
ATOM 1557 O O . GLY A 1 204 ? 3.614 -1.690 -9.268 1.00 90.31 204 GLY A O 1
ATOM 1558 N N . ARG A 1 205 ? 3.708 -3.189 -10.944 1.00 85.62 205 ARG A N 1
ATOM 1559 C CA . ARG A 1 205 ? 4.161 -2.262 -11.986 1.00 85.62 205 ARG A CA 1
ATOM 1560 C C . ARG A 1 205 ? 3.240 -2.316 -13.196 1.00 85.62 205 ARG A C 1
ATOM 1562 O O . ARG A 1 205 ? 2.742 -3.389 -13.559 1.00 85.62 205 ARG A O 1
ATOM 1569 N N . ALA A 1 206 ? 3.036 -1.165 -13.825 1.00 84.25 206 ALA A N 1
ATOM 1570 C CA . ALA A 1 206 ? 2.504 -1.076 -15.174 1.00 84.25 206 ALA A CA 1
ATOM 1571 C C . ALA A 1 206 ? 3.649 -1.182 -16.196 1.00 84.25 206 ALA A C 1
ATOM 1573 O O . ALA A 1 206 ? 4.659 -0.496 -16.095 1.00 84.25 206 ALA A O 1
ATOM 1574 N N . LEU A 1 207 ? 3.484 -2.052 -17.185 1.00 79.12 207 LEU A N 1
ATOM 1575 C CA . LEU A 1 207 ? 4.419 -2.270 -18.282 1.00 79.12 207 LEU A CA 1
ATOM 1576 C C . LEU A 1 207 ? 3.715 -1.935 -19.591 1.00 79.12 207 LEU A C 1
ATOM 1578 O O . LEU A 1 207 ? 2.556 -2.306 -19.787 1.00 79.12 207 LEU A O 1
ATOM 1582 N N . THR A 1 208 ? 4.419 -1.284 -20.505 1.00 81.38 208 THR A N 1
ATOM 1583 C CA . THR A 1 208 ? 3.930 -1.084 -21.870 1.00 81.38 208 THR A CA 1
ATOM 1584 C C . THR A 1 208 ? 4.416 -2.237 -22.737 1.00 81.38 208 THR A C 1
ATOM 1586 O O . THR A 1 208 ? 5.616 -2.391 -22.947 1.00 81.38 208 THR A O 1
ATOM 1589 N N . ARG A 1 209 ? 3.486 -3.046 -23.247 1.00 78.88 209 ARG A N 1
ATOM 1590 C CA . ARG A 1 209 ? 3.751 -4.049 -24.280 1.00 78.88 209 ARG A CA 1
ATOM 1591 C C . ARG A 1 209 ? 3.401 -3.493 -25.647 1.00 78.88 209 ARG A C 1
ATOM 1593 O O . ARG A 1 209 ? 2.385 -2.825 -25.797 1.00 78.88 209 ARG A O 1
ATOM 1600 N N . TYR A 1 210 ? 4.224 -3.810 -26.634 1.00 80.75 210 TYR A N 1
ATOM 1601 C CA . TYR A 1 210 ? 3.966 -3.480 -28.028 1.00 80.75 210 TYR A CA 1
ATOM 1602 C C . TYR A 1 210 ? 3.647 -4.767 -28.775 1.00 80.75 210 TYR A C 1
ATOM 1604 O O . TYR A 1 210 ? 4.456 -5.691 -28.788 1.00 80.75 210 TYR A O 1
ATOM 1612 N N . GLU A 1 211 ? 2.474 -4.823 -29.392 1.00 80.75 211 GLU A N 1
ATOM 1613 C CA . GLU A 1 211 ? 2.067 -5.936 -30.243 1.00 80.75 211 GLU A CA 1
ATOM 1614 C C . GLU A 1 211 ? 2.023 -5.463 -31.693 1.00 80.75 211 GLU A C 1
ATOM 1616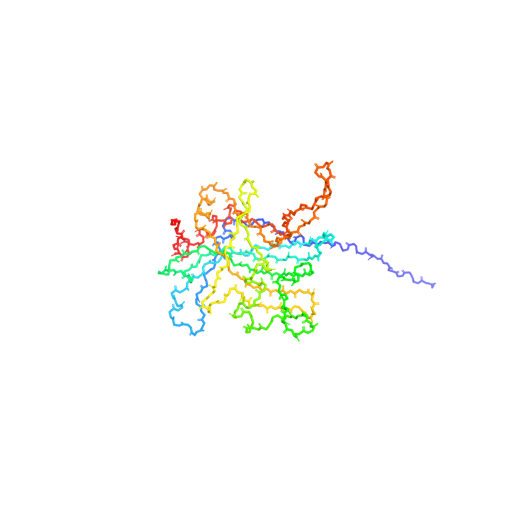 O O . GLU A 1 211 ? 1.419 -4.438 -32.018 1.00 80.75 211 GLU A O 1
ATOM 1621 N N . SER A 1 212 ? 2.698 -6.197 -32.577 1.00 80.88 212 SER A N 1
ATOM 1622 C CA . SER A 1 212 ? 2.609 -5.963 -34.015 1.00 80.88 212 SER A CA 1
ATOM 1623 C C . SER A 1 212 ? 1.360 -6.646 -34.557 1.00 80.88 212 SER A C 1
ATOM 1625 O O . SER A 1 212 ? 1.240 -7.868 -34.519 1.00 80.88 212 SER A O 1
ATOM 1627 N N . THR A 1 213 ? 0.442 -5.846 -35.078 1.00 82.25 213 THR A N 1
ATOM 1628 C CA . THR A 1 213 ? -0.767 -6.285 -35.775 1.00 82.25 213 THR A CA 1
ATOM 1629 C C . THR A 1 213 ? -0.779 -5.718 -37.197 1.00 82.25 213 THR A C 1
ATOM 1631 O O . THR A 1 213 ? 0.164 -5.052 -37.622 1.00 82.25 213 THR A O 1
ATOM 1634 N N . SER A 1 214 ? -1.830 -5.990 -37.962 1.00 79.62 214 SER A N 1
ATOM 1635 C CA . SER A 1 214 ? -2.079 -5.343 -39.247 1.00 79.62 214 SER A CA 1
ATOM 1636 C C . SER A 1 214 ? -3.465 -4.714 -39.249 1.00 79.62 214 SER A C 1
ATOM 1638 O O . SER A 1 214 ? -4.425 -5.323 -38.785 1.00 79.62 214 SER A O 1
ATOM 1640 N N . ASP A 1 215 ? -3.575 -3.508 -39.802 1.00 80.25 215 ASP A N 1
ATOM 1641 C CA . ASP A 1 215 ? -4.859 -2.835 -40.045 1.00 80.25 215 ASP A CA 1
ATOM 1642 C C . ASP A 1 215 ? -5.552 -3.309 -41.342 1.00 80.25 215 ASP A C 1
ATOM 1644 O O . ASP A 1 215 ? -6.559 -2.740 -41.763 1.00 80.25 215 ASP A O 1
ATOM 1648 N N . GLY A 1 216 ? -5.013 -4.355 -41.980 1.00 74.88 216 GLY A N 1
ATOM 1649 C CA . GLY A 1 216 ? -5.466 -4.894 -43.261 1.00 74.88 216 GLY A CA 1
ATOM 1650 C C . GLY A 1 216 ? -4.637 -4.436 -44.465 1.00 74.88 216 GLY A C 1
ATOM 1651 O O . GLY A 1 216 ? -4.733 -5.069 -45.514 1.00 74.88 216 GLY A O 1
ATOM 1652 N N . TYR A 1 217 ? -3.796 -3.402 -44.324 1.00 74.94 217 TYR A N 1
ATOM 1653 C CA . TYR A 1 217 ? -2.937 -2.900 -45.407 1.00 74.94 217 TYR A CA 1
ATOM 1654 C C . TYR A 1 217 ? -1.481 -2.712 -44.982 1.00 74.94 217 TYR A C 1
ATOM 1656 O O . TYR A 1 217 ? -0.580 -2.993 -45.770 1.00 74.94 217 TYR A O 1
ATOM 1664 N N . ASN A 1 218 ? -1.241 -2.281 -43.743 1.00 77.88 218 ASN A N 1
ATOM 1665 C CA . ASN A 1 218 ? 0.092 -2.049 -43.203 1.00 77.88 218 ASN A CA 1
ATOM 1666 C C . ASN A 1 218 ? 0.292 -2.781 -41.868 1.00 77.88 218 ASN A C 1
ATOM 1668 O O . ASN A 1 218 ? -0.672 -3.034 -41.137 1.00 77.88 218 ASN A O 1
ATOM 1672 N N . PRO A 1 219 ? 1.542 -3.127 -41.518 1.00 80.56 219 PRO A N 1
ATOM 1673 C CA . PRO A 1 219 ? 1.891 -3.490 -40.152 1.00 80.56 219 PRO A CA 1
ATOM 1674 C C . PRO A 1 219 ? 1.738 -2.268 -39.238 1.00 80.56 219 PRO A C 1
ATOM 1676 O O . PRO A 1 219 ? 2.252 -1.192 -39.544 1.00 80.56 219 PRO A O 1
ATOM 1679 N N . VAL A 1 220 ? 1.069 -2.438 -38.102 1.00 83.06 220 VAL A N 1
ATOM 1680 C CA . VAL A 1 220 ? 0.881 -1.409 -37.074 1.00 83.06 220 VAL A CA 1
ATOM 1681 C C . VAL A 1 220 ? 1.334 -1.973 -35.731 1.00 83.06 220 VAL A C 1
ATOM 1683 O O . VAL A 1 220 ? 1.035 -3.118 -35.403 1.00 83.06 220 VAL A O 1
ATOM 1686 N N . ALA A 1 221 ? 2.053 -1.179 -34.939 1.00 84.25 221 ALA A N 1
ATOM 1687 C CA . ALA A 1 221 ? 2.369 -1.522 -33.557 1.00 84.25 221 ALA A CA 1
ATOM 1688 C C . ALA A 1 221 ? 1.338 -0.877 -32.625 1.00 84.25 221 ALA A C 1
ATOM 1690 O O . ALA A 1 221 ? 1.172 0.343 -32.637 1.00 84.25 221 ALA A O 1
ATOM 1691 N N . VAL A 1 222 ? 0.656 -1.683 -31.815 1.00 83.56 222 VAL A N 1
ATOM 1692 C CA . VAL A 1 222 ? -0.282 -1.199 -30.797 1.00 83.56 222 VAL A CA 1
ATOM 1693 C C . VAL A 1 222 ? 0.363 -1.353 -29.427 1.00 83.56 222 VAL A C 1
ATOM 1695 O O . VAL A 1 222 ? 0.885 -2.413 -29.086 1.00 83.56 222 VAL A O 1
ATOM 1698 N N . ALA A 1 223 ? 0.350 -0.271 -28.650 1.00 83.62 223 ALA A N 1
ATOM 1699 C CA . ALA A 1 223 ? 0.820 -0.275 -27.275 1.00 83.62 223 ALA A CA 1
ATOM 1700 C C . ALA A 1 223 ? -0.329 -0.645 -26.326 1.00 83.62 223 ALA A C 1
ATOM 1702 O O . ALA A 1 223 ? -1.387 -0.014 -26.342 1.00 83.62 223 ALA A O 1
ATOM 1703 N N . HIS A 1 224 ? -0.102 -1.630 -25.464 1.00 83.94 224 HIS A N 1
ATOM 1704 C CA . HIS A 1 224 ? -1.027 -2.063 -24.425 1.00 83.94 224 HIS A CA 1
ATOM 1705 C C . HIS A 1 224 ? -0.358 -1.980 -23.054 1.00 83.94 224 HIS A C 1
ATOM 1707 O O . HIS A 1 224 ? 0.788 -2.389 -22.879 1.00 83.94 224 HIS A O 1
ATOM 1713 N N . THR A 1 225 ? -1.082 -1.484 -22.051 1.00 83.00 225 THR A N 1
ATOM 1714 C CA . THR A 1 225 ? -0.600 -1.480 -20.666 1.00 83.00 225 THR A CA 1
ATOM 1715 C C . THR A 1 225 ? -0.957 -2.793 -19.977 1.00 83.00 225 THR A C 1
ATOM 1717 O O . THR A 1 225 ? -2.133 -3.116 -19.807 1.00 83.00 225 THR A O 1
ATOM 1720 N N . VAL A 1 226 ? 0.054 -3.520 -19.513 1.00 85.25 226 VAL A N 1
ATOM 1721 C CA . VAL A 1 226 ? -0.086 -4.744 -18.722 1.00 85.25 226 VAL A CA 1
ATOM 1722 C C . VAL A 1 226 ? 0.357 -4.462 -17.293 1.00 85.25 226 VAL A C 1
ATOM 1724 O O . VAL A 1 226 ? 1.407 -3.874 -17.075 1.00 85.25 226 VAL A O 1
ATOM 1727 N N . ARG A 1 227 ? -0.422 -4.891 -16.297 1.00 87.12 227 ARG A N 1
ATOM 1728 C CA . ARG A 1 227 ? -0.041 -4.771 -14.882 1.00 87.12 227 ARG A CA 1
ATOM 1729 C C . ARG A 1 227 ? 0.464 -6.108 -14.358 1.00 87.12 227 ARG A C 1
ATOM 1731 O O . ARG A 1 227 ? -0.218 -7.122 -14.503 1.00 87.12 227 ARG A O 1
ATOM 1738 N N . LYS A 1 228 ? 1.644 -6.110 -13.740 1.00 87.94 228 LYS A N 1
ATOM 1739 C CA . LYS A 1 228 ? 2.251 -7.289 -13.105 1.00 87.94 228 LYS A CA 1
ATOM 1740 C C . LYS A 1 228 ? 2.482 -7.002 -11.631 1.00 87.94 228 LYS A C 1
ATOM 1742 O O . LYS A 1 228 ? 3.036 -5.966 -11.278 1.00 87.94 228 LYS A O 1
ATOM 1747 N N . GLY A 1 229 ? 2.010 -7.894 -10.772 1.00 90.25 229 GLY A N 1
ATOM 1748 C CA . GLY A 1 229 ? 1.990 -7.652 -9.339 1.00 90.25 229 GLY A CA 1
ATOM 1749 C C . GLY A 1 229 ? 1.013 -8.563 -8.623 1.00 90.25 229 GLY A C 1
ATOM 1750 O O . GLY A 1 229 ? 0.693 -9.653 -9.101 1.00 90.25 229 GLY A O 1
ATOM 1751 N N . LEU A 1 230 ? 0.544 -8.092 -7.478 1.00 91.62 230 LEU A N 1
ATOM 1752 C CA . LEU A 1 230 ? -0.150 -8.897 -6.493 1.00 91.62 230 LEU A CA 1
ATOM 1753 C C . LEU A 1 230 ? -1.377 -8.141 -5.975 1.00 91.62 230 LEU A C 1
ATOM 1755 O O . LEU A 1 230 ? -1.330 -6.940 -5.714 1.00 91.62 230 LEU A O 1
ATOM 1759 N N . MET A 1 231 ? -2.488 -8.861 -5.820 1.00 92.75 231 MET A N 1
ATOM 1760 C CA . MET A 1 231 ? -3.726 -8.328 -5.250 1.00 92.75 231 MET A CA 1
ATOM 1761 C C . MET A 1 231 ? -3.932 -8.820 -3.814 1.00 92.75 231 MET A C 1
ATOM 1763 O O . MET A 1 231 ? -3.970 -10.033 -3.571 1.00 92.75 231 MET A O 1
ATOM 1767 N N . LEU A 1 232 ? -4.102 -7.888 -2.877 1.00 93.88 232 LEU A N 1
ATOM 1768 C CA . LEU A 1 232 ? -4.507 -8.136 -1.492 1.00 93.88 232 LEU A CA 1
ATOM 1769 C C . LEU A 1 232 ? -5.904 -7.573 -1.241 1.00 93.88 232 LEU A C 1
ATOM 1771 O O . LEU A 1 232 ? -6.317 -6.604 -1.874 1.00 93.88 232 LEU A O 1
ATOM 1775 N N . GLU A 1 233 ? -6.613 -8.161 -0.285 1.00 94.62 233 GLU A N 1
ATOM 1776 C CA . GLU A 1 233 ? -7.928 -7.689 0.134 1.00 94.62 233 GLU A CA 1
ATOM 1777 C C . GLU A 1 233 ? -7.953 -7.432 1.641 1.00 94.62 233 GLU A C 1
ATOM 1779 O O . GLU A 1 233 ? -7.659 -8.320 2.443 1.00 94.62 233 GLU A O 1
ATOM 1784 N N . PHE A 1 234 ? -8.358 -6.223 2.022 1.00 95.56 234 PHE A N 1
ATOM 1785 C CA . PHE A 1 234 ? -8.852 -5.943 3.363 1.00 95.56 234 PHE A CA 1
ATOM 1786 C C . PHE A 1 234 ? -10.310 -6.395 3.425 1.00 95.56 234 PHE A C 1
ATOM 1788 O O . PHE A 1 234 ? -11.197 -5.687 2.953 1.00 95.56 234 PHE A O 1
ATOM 1795 N N . SER A 1 235 ? -10.536 -7.600 3.947 1.00 95.81 235 SER A N 1
ATOM 1796 C CA . SER A 1 235 ? -11.870 -8.209 4.035 1.00 95.81 235 SER A CA 1
ATOM 1797 C C . SER A 1 235 ? -12.859 -7.366 4.865 1.00 95.81 235 SER A C 1
ATOM 1799 O O . SER A 1 235 ? -12.426 -6.536 5.672 1.00 95.81 235 SER A O 1
ATOM 1801 N N . PRO A 1 236 ? -14.181 -7.596 4.744 1.00 96.00 236 PRO A N 1
ATOM 1802 C CA . PRO A 1 236 ? -15.177 -6.906 5.569 1.00 96.00 236 PRO A CA 1
ATOM 1803 C C . PRO A 1 236 ? -14.909 -7.029 7.076 1.00 96.00 236 PRO A C 1
ATOM 1805 O O . PRO A 1 236 ? -14.961 -6.032 7.796 1.00 96.00 236 PRO A O 1
ATOM 1808 N N . ASP A 1 237 ? -14.532 -8.224 7.541 1.00 96.06 237 ASP A N 1
ATOM 1809 C CA . ASP A 1 237 ? -14.161 -8.477 8.938 1.00 96.06 237 ASP A CA 1
ATOM 1810 C C . ASP A 1 237 ? -12.931 -7.672 9.357 1.00 96.06 237 ASP A C 1
ATOM 1812 O O . ASP A 1 237 ? -12.878 -7.142 10.467 1.00 96.06 237 ASP A O 1
ATOM 1816 N N . TYR A 1 238 ? -11.957 -7.525 8.457 1.00 96.44 238 TYR A N 1
ATOM 1817 C CA . TYR A 1 238 ? -10.774 -6.714 8.711 1.00 96.44 238 TYR A CA 1
ATOM 1818 C C . TYR A 1 238 ? -11.122 -5.231 8.863 1.00 96.44 238 TYR A C 1
ATOM 1820 O O . TYR A 1 238 ? -10.660 -4.585 9.802 1.00 96.44 238 TYR A O 1
ATOM 1828 N N . LEU A 1 239 ? -11.969 -4.693 7.982 1.00 96.44 239 LEU A N 1
ATOM 1829 C CA . LEU A 1 239 ? -12.415 -3.300 8.064 1.00 96.44 239 LEU A CA 1
ATOM 1830 C C . LEU A 1 239 ? -13.261 -3.060 9.319 1.00 96.44 239 LEU A C 1
ATOM 1832 O O . LEU A 1 239 ? -12.972 -2.149 10.089 1.00 96.44 239 LEU A O 1
ATOM 1836 N N . GLY A 1 240 ? -14.253 -3.915 9.579 1.00 95.56 240 GLY A N 1
ATOM 1837 C CA . GLY A 1 240 ? -15.093 -3.818 10.773 1.00 95.56 240 GLY A CA 1
ATOM 1838 C C . GLY A 1 240 ? -14.298 -3.959 12.070 1.00 95.56 240 GLY A C 1
ATOM 1839 O O . GLY A 1 240 ? -14.556 -3.242 13.034 1.00 95.56 240 GLY A O 1
ATOM 1840 N N . GLY A 1 241 ? -13.297 -4.839 12.085 1.00 96.25 241 GLY A N 1
ATOM 1841 C CA . GLY A 1 241 ? -12.436 -5.033 13.243 1.00 96.25 241 GLY A CA 1
ATOM 1842 C C . GLY A 1 241 ? -11.516 -3.840 13.463 1.00 96.25 241 GLY A C 1
ATOM 1843 O O . GLY A 1 241 ? -11.302 -3.428 14.601 1.00 96.25 241 GLY A O 1
ATOM 1844 N N . PHE A 1 242 ? -11.013 -3.229 12.389 1.00 96.44 242 PHE A N 1
ATOM 1845 C CA . PHE A 1 242 ? -10.238 -2.000 12.501 1.00 96.44 242 PHE A CA 1
ATOM 1846 C C . PHE A 1 242 ? -11.068 -0.866 13.112 1.00 96.44 242 PHE A C 1
ATOM 1848 O O . PHE A 1 242 ? -10.625 -0.252 14.081 1.00 96.44 242 PHE A O 1
ATOM 1855 N N . GLU A 1 243 ? -12.293 -0.657 12.626 1.00 94.88 243 GLU A N 1
ATOM 1856 C CA . GLU A 1 243 ? -13.229 0.344 13.154 1.00 94.88 243 GLU A CA 1
ATOM 1857 C C . GLU A 1 243 ? -13.559 0.130 14.640 1.00 94.88 243 GLU A C 1
ATOM 1859 O O . GLU A 1 243 ? -13.552 1.073 15.436 1.00 94.88 243 GLU A O 1
ATOM 1864 N N . ASP A 1 244 ? -13.799 -1.113 15.057 1.00 95.31 244 ASP A N 1
ATOM 1865 C CA . ASP A 1 244 ? -14.042 -1.425 16.469 1.00 95.31 244 ASP A CA 1
ATOM 1866 C C . ASP A 1 244 ? -12.789 -1.207 17.327 1.00 95.31 244 ASP A C 1
ATOM 1868 O O . ASP A 1 244 ? -12.875 -0.712 18.454 1.00 95.31 244 ASP A O 1
ATOM 1872 N N . GLY A 1 245 ? -11.608 -1.516 16.785 1.00 94.69 245 GLY A N 1
ATOM 1873 C CA . GLY A 1 245 ? -10.327 -1.224 17.419 1.00 94.69 245 GLY A CA 1
ATOM 1874 C C . GLY A 1 245 ? -10.084 0.277 17.596 1.00 94.69 245 GLY A C 1
ATOM 1875 O O . GLY A 1 245 ? -9.643 0.692 18.669 1.00 94.69 245 GLY A O 1
ATOM 1876 N N . LEU A 1 246 ? -10.425 1.098 16.596 1.00 93.50 246 LEU A N 1
ATOM 1877 C CA . LEU A 1 246 ? -10.375 2.562 16.690 1.00 93.50 246 LEU A CA 1
ATOM 1878 C C . LEU A 1 246 ? -11.284 3.073 17.812 1.00 93.50 246 LEU A C 1
ATOM 1880 O O . LEU A 1 246 ? -10.818 3.801 18.692 1.00 93.50 246 LEU A O 1
ATOM 1884 N N . LYS A 1 247 ? -12.548 2.630 17.843 1.00 92.69 247 LYS A N 1
ATOM 1885 C CA . LYS A 1 247 ? -13.516 3.005 18.890 1.00 92.69 247 LYS A CA 1
ATOM 1886 C C . LYS A 1 247 ? -13.037 2.606 20.282 1.00 92.69 247 LYS A C 1
ATOM 1888 O O . LYS A 1 247 ? -13.070 3.424 21.198 1.00 92.69 247 LYS A O 1
ATOM 1893 N N . ARG A 1 248 ? -12.536 1.375 20.437 1.00 93.94 248 ARG A N 1
ATOM 1894 C CA . ARG A 1 248 ? -11.974 0.868 21.701 1.00 93.94 248 ARG A CA 1
ATOM 1895 C C . ARG A 1 248 ? -10.818 1.734 22.206 1.00 93.94 248 ARG A C 1
ATOM 1897 O O . ARG A 1 248 ? -10.672 1.910 23.410 1.00 93.94 248 ARG A O 1
ATOM 1904 N N . LEU A 1 249 ? -9.996 2.257 21.298 1.00 89.75 249 LEU A N 1
ATOM 1905 C CA . LEU A 1 249 ? -8.858 3.124 21.617 1.00 89.75 249 LEU A CA 1
ATOM 1906 C C . LEU A 1 249 ? -9.233 4.615 21.720 1.00 89.75 249 LEU A C 1
ATOM 1908 O O . LEU A 1 249 ? -8.350 5.448 21.923 1.00 89.75 249 LEU A O 1
ATOM 1912 N N . GLY A 1 250 ? -10.520 4.963 21.593 1.00 86.12 250 GLY A N 1
ATOM 1913 C CA . GLY A 1 250 ? -11.008 6.342 21.661 1.00 86.12 250 GLY A CA 1
ATOM 1914 C C . GLY A 1 250 ? -10.590 7.208 20.468 1.00 86.12 250 GLY A C 1
ATOM 1915 O O . GLY A 1 250 ? -10.496 8.428 20.599 1.00 86.12 250 GLY A O 1
ATOM 1916 N N . ALA A 1 251 ? -10.290 6.595 19.321 1.00 84.38 251 ALA A N 1
ATOM 1917 C CA . ALA A 1 251 ? -9.944 7.300 18.095 1.00 84.38 251 ALA A CA 1
ATOM 1918 C C . ALA A 1 251 ? -11.205 7.722 17.328 1.00 84.38 251 ALA A C 1
ATOM 1920 O O . ALA A 1 251 ? -12.151 6.945 17.200 1.00 84.38 251 ALA A O 1
ATOM 1921 N N . GLY A 1 252 ? -11.198 8.938 16.777 1.00 78.25 252 GLY A N 1
ATOM 1922 C CA . GLY A 1 252 ? -12.185 9.340 15.776 1.00 78.25 252 GLY A CA 1
ATOM 1923 C C . GLY A 1 252 ? -11.934 8.632 14.444 1.00 78.25 252 GLY A C 1
ATOM 1924 O O . GLY A 1 252 ? -10.783 8.382 14.076 1.00 78.25 252 GLY A O 1
ATOM 1925 N N . THR A 1 253 ? -13.005 8.328 13.718 1.00 79.94 253 THR A N 1
ATOM 1926 C CA . THR A 1 253 ? -12.931 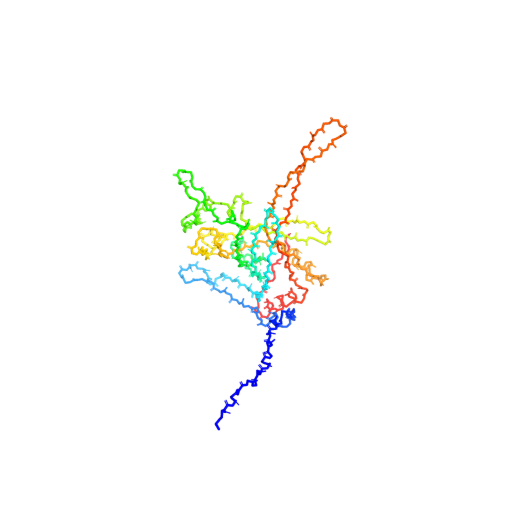7.796 12.354 1.00 79.94 253 THR A CA 1
ATOM 1927 C C . THR A 1 253 ? -12.655 8.948 11.381 1.00 79.94 253 THR A C 1
ATOM 1929 O O . THR A 1 253 ? -13.323 9.982 11.479 1.00 79.94 253 THR A O 1
ATOM 1932 N N . PRO A 1 254 ? -11.669 8.832 10.471 1.00 80.50 254 PRO A N 1
ATOM 1933 C CA . PRO A 1 254 ? -11.499 9.788 9.381 1.00 80.50 254 PRO A CA 1
ATOM 1934 C C . PRO A 1 254 ? -12.804 9.952 8.601 1.00 80.50 254 PRO A C 1
ATOM 1936 O O . PRO A 1 254 ? -13.316 8.962 8.096 1.00 80.50 254 PRO A O 1
ATOM 1939 N N . ALA A 1 255 ? -13.318 11.176 8.496 1.00 72.44 255 ALA A N 1
ATOM 1940 C CA . ALA A 1 255 ? -14.560 11.448 7.778 1.00 72.44 255 ALA A CA 1
ATOM 1941 C C . ALA A 1 255 ? -14.316 11.602 6.269 1.00 72.44 255 ALA A C 1
ATOM 1943 O O . ALA A 1 255 ? -13.331 12.228 5.859 1.00 72.44 255 ALA A O 1
ATOM 1944 N N . ALA A 1 256 ? -15.230 11.101 5.434 1.00 62.03 256 ALA A N 1
ATOM 1945 C CA . ALA A 1 256 ? -15.313 11.532 4.041 1.00 62.03 256 ALA A CA 1
ATOM 1946 C C . ALA A 1 256 ? -15.605 13.043 3.964 1.00 62.03 256 ALA A C 1
ATOM 1948 O O . ALA A 1 256 ? -16.616 13.512 4.488 1.00 62.03 256 ALA A O 1
ATOM 1949 N N . GLN A 1 257 ? -14.709 13.794 3.317 1.00 51.16 257 GLN A N 1
ATOM 1950 C CA . GLN A 1 257 ? -14.980 15.157 2.847 1.00 51.16 257 GLN A CA 1
ATOM 1951 C C . GLN A 1 257 ? -15.622 15.113 1.461 1.00 51.16 257 GLN A C 1
ATOM 1953 O O . GLN A 1 257 ? -15.241 14.217 0.667 1.00 51.16 257 GLN A O 1
#

Foldseek 3Di:
DDDDDDDPPPPPDPPPVPVCLPPQFLQNFLVQFDWDFADPPDDPSNLKIKTKTDWDWDKDFDDDPLAGWIKIKIWIWIWILWPPVPSFTFIKIKIKIKIFARLLQQAWDDDVPDPDIDGDDPVCQLVVVGCPNVQSHWWKFWQDPVRDTHTWDWDAGPSRGQKAPWADDPDRRGIIIIIGMTGDQLCVLVVCLVVQAKIKMWIFHWDWDWDWDDPVPDTDTDIDIDTDTDIDICGNSNSSSSVSSCVVVVHDRRDHD

pLDDT: mean 78.72, std 17.35, range [31.34, 96.75]

Sequence (257 aa):
MKKLFLVCALITSICGCAVNTATLTRDQVAAKVAVKVGYAGCNGCNMVRTYVAPRLYKQQFVNDPDFHGWLDLNLQLASTNYNTAGHAQAYRIVAGVIANGGFMDAWMTHVPGDSQDRCPSDAEVEHGYHGFHTGNGIEFWLVKDDGTYVPLGHVADSNGETIKDLECFSNVGSGASWTQMIAVPAKVVEEAWRQNRGIRIFAGRALTRYESTSDGYNPVAVAHTVRKGLMLEFSPDYLGGFEDGLKRLGAGTPAAQ